Protein AF-A0A960FNN9-F1 (afdb_monomer_lite)

Radius of gyration: 40.34 Å; chains: 1; bounding box: 85×33×122 Å

Structure (mmCIF, N/CA/C/O backbone):
data_AF-A0A960FNN9-F1
#
_entry.id   AF-A0A960FNN9-F1
#
loop_
_atom_site.group_PDB
_atom_site.id
_atom_site.type_symbol
_atom_site.label_atom_id
_atom_site.label_alt_id
_atom_site.label_comp_id
_atom_site.label_asym_id
_atom_site.label_entity_id
_atom_site.label_seq_id
_atom_site.pdbx_PDB_ins_code
_atom_site.Cartn_x
_atom_site.Cartn_y
_atom_site.Cartn_z
_atom_site.occupancy
_atom_site.B_iso_or_equiv
_atom_site.auth_seq_id
_atom_site.auth_comp_id
_atom_site.auth_asym_id
_atom_site.auth_atom_id
_atom_site.pdbx_PDB_model_num
ATOM 1 N N . ALA A 1 1 ? -53.292 -4.058 49.308 1.00 57.62 1 ALA A N 1
ATOM 2 C CA . ALA A 1 1 ? -52.145 -3.229 48.874 1.00 57.62 1 ALA A CA 1
ATOM 3 C C . ALA A 1 1 ? -50.836 -4.011 48.997 1.00 57.62 1 ALA A C 1
ATOM 5 O O . ALA A 1 1 ? -50.120 -4.115 48.015 1.00 57.62 1 ALA A O 1
ATOM 6 N N . GLU A 1 2 ? -50.591 -4.643 50.147 1.00 58.75 2 GLU A N 1
ATOM 7 C CA . GLU A 1 2 ? -49.400 -5.450 50.468 1.00 58.75 2 GLU A CA 1
ATOM 8 C C . GLU A 1 2 ? -49.096 -6.599 49.481 1.00 58.75 2 GLU A C 1
ATOM 10 O O . GLU A 1 2 ? -47.996 -6.666 48.941 1.00 58.75 2 GLU A O 1
ATOM 15 N N . VAL A 1 3 ? -50.086 -7.439 49.144 1.00 62.72 3 VAL A N 1
ATOM 16 C CA . VAL A 1 3 ? -49.913 -8.542 48.168 1.00 62.72 3 VAL A CA 1
ATOM 17 C C . VAL A 1 3 ? -49.484 -8.025 46.789 1.00 62.72 3 VAL A C 1
ATOM 19 O O . VAL A 1 3 ? -48.563 -8.559 46.182 1.00 62.72 3 VAL A O 1
ATOM 22 N N . ARG A 1 4 ? -50.084 -6.915 46.339 1.00 65.50 4 ARG A N 1
ATOM 23 C CA . ARG A 1 4 ? -49.767 -6.280 45.050 1.00 65.50 4 ARG A CA 1
ATOM 24 C C . ARG A 1 4 ? -48.347 -5.706 45.008 1.00 65.50 4 ARG A C 1
ATOM 26 O O . ARG A 1 4 ? -47.706 -5.766 43.966 1.00 65.50 4 ARG A O 1
ATOM 33 N N . ALA A 1 5 ? -47.854 -5.164 46.123 1.00 63.62 5 ALA A N 1
ATOM 34 C CA . ALA A 1 5 ? -46.487 -4.650 46.218 1.00 63.62 5 ALA A CA 1
ATOM 35 C C . ALA A 1 5 ? -45.453 -5.786 46.179 1.00 63.62 5 ALA A C 1
ATOM 37 O O . ALA A 1 5 ? -44.444 -5.687 45.483 1.00 63.62 5 ALA A O 1
ATOM 38 N N . ARG A 1 6 ? -45.743 -6.900 46.861 1.00 67.38 6 ARG A N 1
ATOM 39 C CA . ARG A 1 6 ? -44.886 -8.091 46.860 1.00 67.38 6 ARG A CA 1
ATOM 40 C C . ARG A 1 6 ? -44.803 -8.742 45.476 1.00 67.38 6 ARG A C 1
ATOM 42 O O . ARG A 1 6 ? -43.707 -9.043 45.016 1.00 67.38 6 ARG A O 1
ATOM 49 N N . GLU A 1 7 ? -45.934 -8.906 44.791 1.00 71.31 7 GLU A N 1
ATOM 50 C CA . GLU A 1 7 ? -45.977 -9.436 43.418 1.00 71.31 7 GLU A CA 1
ATOM 51 C C . GLU A 1 7 ? -45.239 -8.534 42.424 1.00 71.31 7 GLU A C 1
ATOM 53 O O . GLU A 1 7 ? -44.478 -9.033 41.598 1.00 71.31 7 GLU A O 1
ATOM 58 N N . ALA A 1 8 ? -45.397 -7.210 42.531 1.00 66.56 8 ALA A N 1
ATOM 59 C CA . ALA A 1 8 ? -44.688 -6.260 41.677 1.00 66.56 8 ALA A CA 1
ATOM 60 C C . ALA A 1 8 ? -43.164 -6.330 41.864 1.00 66.56 8 ALA A C 1
ATOM 62 O O . ALA A 1 8 ? -42.424 -6.225 40.888 1.00 66.56 8 ALA A O 1
ATOM 63 N N . MET A 1 9 ? -42.690 -6.553 43.093 1.00 66.38 9 MET A N 1
ATOM 64 C CA . MET A 1 9 ? -41.263 -6.668 43.392 1.00 66.38 9 MET A CA 1
ATOM 65 C C . MET A 1 9 ? -40.666 -7.980 42.872 1.00 66.38 9 MET A C 1
ATOM 67 O O . MET A 1 9 ? -39.607 -7.962 42.254 1.00 66.38 9 MET A O 1
ATOM 71 N N . VAL A 1 10 ? -41.372 -9.102 43.048 1.00 71.25 10 VAL A N 1
ATOM 72 C CA . VAL A 1 10 ? -40.969 -10.399 42.479 1.00 71.25 10 VAL A CA 1
ATOM 73 C C . VAL A 1 10 ? -40.974 -10.338 40.951 1.00 71.25 10 VAL A C 1
ATOM 75 O O . VAL A 1 10 ? -40.028 -10.792 40.315 1.00 71.25 10 VAL A O 1
ATOM 78 N N . ALA A 1 11 ? -41.988 -9.716 40.346 1.00 71.19 11 ALA A N 1
ATOM 79 C CA . ALA A 1 11 ? -42.041 -9.521 38.903 1.00 71.19 11 ALA A CA 1
ATOM 80 C C . ALA A 1 11 ? -40.906 -8.616 38.403 1.00 71.19 11 ALA A C 1
ATOM 82 O O . ALA A 1 11 ? -40.295 -8.927 37.384 1.00 71.19 11 ALA A O 1
ATOM 83 N N . ALA A 1 12 ? -40.586 -7.524 39.105 1.00 66.56 12 ALA A N 1
ATOM 84 C CA . ALA A 1 12 ? -39.473 -6.638 38.762 1.00 66.56 12 ALA A CA 1
ATOM 85 C C . ALA A 1 12 ? -38.113 -7.341 38.894 1.00 66.56 12 ALA A C 1
ATOM 87 O O . ALA A 1 12 ? -37.277 -7.200 38.005 1.00 66.56 12 ALA A O 1
ATOM 88 N N . TYR A 1 13 ? -37.935 -8.160 39.933 1.00 69.31 13 TYR A N 1
ATOM 89 C CA . TYR A 1 13 ? -36.756 -9.000 40.131 1.00 69.31 13 TYR A CA 1
ATOM 90 C C . TYR A 1 13 ? -36.590 -10.021 38.994 1.00 69.31 13 TYR A C 1
ATOM 92 O O . TYR A 1 13 ? -35.564 -10.025 38.322 1.00 69.31 13 TYR A O 1
ATOM 100 N N . ILE A 1 14 ? -37.634 -10.804 38.693 1.00 71.44 14 ILE A N 1
ATOM 101 C CA . ILE A 1 14 ? -37.615 -11.808 37.612 1.00 71.44 14 ILE A CA 1
ATOM 102 C C . ILE A 1 14 ? -37.401 -11.156 36.236 1.00 71.44 14 ILE A C 1
ATOM 104 O O . ILE A 1 14 ? -36.748 -11.732 35.372 1.00 71.44 14 ILE A O 1
ATOM 108 N N . SER A 1 15 ? -37.956 -9.963 36.011 1.00 71.31 15 SER A N 1
ATOM 109 C CA . SER A 1 15 ? -37.891 -9.275 34.713 1.00 71.31 15 SER A CA 1
ATOM 110 C C . SER A 1 15 ? -36.737 -8.277 34.570 1.00 71.31 15 SER A C 1
ATOM 112 O O . SER A 1 15 ? -36.620 -7.646 33.519 1.00 71.31 15 SER A O 1
ATOM 114 N N . GLY A 1 16 ? -35.914 -8.076 35.606 1.00 66.75 16 GLY A N 1
ATOM 115 C CA . GLY A 1 16 ? -34.832 -7.082 35.612 1.00 66.75 16 GLY A CA 1
ATOM 116 C C . GLY A 1 16 ? -35.295 -5.613 35.541 1.00 66.75 16 GLY A C 1
ATOM 117 O O . GLY A 1 16 ? -34.485 -4.702 35.316 1.00 66.75 16 GLY A O 1
ATOM 118 N N . ARG A 1 17 ? -36.598 -5.348 35.707 1.00 69.38 17 ARG A N 1
ATOM 119 C CA . ARG A 1 17 ? -37.186 -4.001 35.615 1.00 69.38 17 ARG A CA 1
ATOM 120 C C . ARG A 1 17 ? -36.852 -3.176 36.864 1.00 69.38 17 ARG A C 1
ATOM 122 O O . ARG A 1 17 ? -36.688 -3.747 37.937 1.00 69.38 17 ARG A O 1
ATOM 129 N N . PRO A 1 18 ? -36.751 -1.838 36.744 1.00 65.81 18 PRO A N 1
ATOM 130 C CA . PRO A 1 18 ? -36.448 -0.984 37.887 1.00 65.81 18 PRO A CA 1
ATOM 131 C C . PRO A 1 18 ? -37.504 -1.158 38.983 1.00 65.81 18 PRO A C 1
ATOM 133 O O . PRO A 1 18 ? -38.703 -1.032 38.729 1.00 65.81 18 PRO A O 1
ATOM 136 N N . VAL A 1 19 ? -37.039 -1.462 40.193 1.00 66.81 19 VAL A N 1
ATOM 137 C CA . VAL A 1 19 ? -37.883 -1.570 41.383 1.00 66.81 19 VAL A CA 1
ATOM 138 C C . VAL A 1 19 ? -38.159 -0.161 41.906 1.00 66.81 19 VAL A C 1
ATOM 140 O O . VAL A 1 19 ? -37.229 0.614 42.129 1.00 66.81 19 VAL A O 1
ATOM 143 N N . ASP A 1 20 ? -39.430 0.182 42.106 1.00 70.19 20 ASP A N 1
ATOM 144 C CA . ASP A 1 20 ? -39.811 1.447 42.736 1.00 70.19 20 ASP A CA 1
ATOM 145 C C . ASP A 1 20 ? -39.487 1.397 44.239 1.00 70.19 20 ASP A C 1
ATOM 147 O O . ASP A 1 20 ? -40.245 0.861 45.050 1.00 70.19 20 ASP A O 1
ATOM 151 N N . LEU A 1 21 ? -38.334 1.961 44.606 1.00 64.25 21 LEU A N 1
ATOM 152 C CA . LEU A 1 21 ? -37.833 2.031 45.982 1.00 64.25 21 LEU A CA 1
ATOM 153 C C . LEU A 1 21 ? -38.818 2.720 46.937 1.00 64.25 21 LEU A C 1
ATOM 155 O O . LEU A 1 21 ? -38.921 2.336 48.103 1.00 64.25 21 LEU A O 1
ATOM 159 N N . THR A 1 22 ? -39.583 3.697 46.448 1.00 64.50 22 THR A N 1
ATOM 160 C CA . THR A 1 22 ? -40.619 4.376 47.235 1.00 64.50 22 THR A CA 1
ATOM 161 C C . THR A 1 22 ? -41.786 3.444 47.543 1.00 64.50 22 THR A C 1
ATOM 163 O O . THR A 1 22 ? -42.232 3.385 48.689 1.00 64.50 22 THR A O 1
ATOM 166 N N . ALA A 1 23 ? -42.235 2.640 46.577 1.00 66.88 23 ALA A N 1
ATOM 167 C CA . ALA A 1 23 ? -43.261 1.623 46.815 1.00 66.88 23 ALA A CA 1
ATOM 168 C C . ALA A 1 23 ? -42.780 0.517 47.775 1.00 66.88 23 ALA A C 1
ATOM 170 O O . ALA A 1 23 ? -43.565 0.017 48.587 1.00 66.88 23 ALA A O 1
ATOM 171 N N . VAL A 1 24 ? -41.491 0.163 47.718 1.00 64.62 24 VAL A N 1
ATOM 172 C CA . VAL A 1 24 ? -40.868 -0.837 48.601 1.00 64.62 24 VAL A CA 1
ATOM 173 C C . VAL A 1 24 ? -40.805 -0.359 50.055 1.00 64.62 24 VAL A C 1
ATOM 175 O O . VAL A 1 24 ? -41.098 -1.152 50.947 1.00 64.62 24 VAL A O 1
ATOM 178 N N . LEU A 1 25 ? -40.489 0.916 50.304 1.00 65.81 25 LEU A N 1
ATOM 179 C CA . LEU A 1 25 ? -40.394 1.486 51.658 1.00 65.81 25 LEU A CA 1
ATOM 180 C C . LEU A 1 25 ? -41.755 1.883 52.254 1.00 65.81 25 LEU A C 1
ATOM 182 O O . LEU A 1 25 ? -41.957 1.799 53.462 1.00 65.81 25 LEU A O 1
ATOM 186 N N . LEU A 1 26 ? -42.712 2.314 51.428 1.00 67.38 26 LEU A N 1
ATOM 187 C CA . LEU A 1 26 ? -44.027 2.766 51.907 1.00 67.38 26 LEU A CA 1
ATOM 188 C C . LEU A 1 26 ? -44.988 1.617 52.239 1.00 67.38 26 LEU A C 1
ATOM 190 O O . LEU A 1 26 ? -46.031 1.845 52.848 1.00 67.38 26 LEU A O 1
ATOM 194 N N . THR A 1 27 ? -44.665 0.387 51.833 1.00 70.25 27 THR A N 1
ATOM 195 C CA . THR A 1 27 ? -45.521 -0.794 52.043 1.00 70.25 27 THR A CA 1
ATOM 196 C C . THR A 1 27 ? -44.909 -1.840 52.971 1.00 70.25 27 THR A C 1
ATOM 198 O O . THR A 1 27 ? -45.444 -2.943 53.061 1.00 70.25 27 THR A O 1
ATOM 201 N N . THR A 1 28 ? -43.800 -1.521 53.645 1.00 72.25 28 THR A N 1
ATOM 202 C CA . THR A 1 28 ? -43.198 -2.391 54.662 1.00 72.25 28 THR A CA 1
ATOM 203 C C . THR A 1 28 ? -44.061 -2.454 55.915 1.00 72.25 28 THR A C 1
ATOM 205 O O . THR A 1 28 ? -44.352 -1.427 56.526 1.00 72.25 28 THR A O 1
ATOM 208 N N . THR A 1 29 ? -44.456 -3.662 56.311 1.00 76.12 29 THR A N 1
ATOM 209 C CA . THR A 1 29 ? -45.391 -3.891 57.430 1.00 76.12 29 THR A CA 1
ATOM 210 C C . THR A 1 29 ? -44.719 -4.431 58.694 1.00 76.12 29 THR A C 1
ATOM 212 O O . THR A 1 29 ? -45.315 -4.392 59.768 1.00 76.12 29 THR A O 1
ATOM 215 N N . SER A 1 30 ? -43.468 -4.903 58.606 1.00 82.44 30 SER A N 1
ATOM 216 C CA . SER A 1 30 ? -42.693 -5.404 59.750 1.00 82.44 30 SER A CA 1
ATOM 217 C C . SER A 1 30 ? -41.179 -5.295 59.534 1.00 82.44 30 SER A C 1
ATOM 219 O O . SER A 1 30 ? -40.707 -5.144 58.407 1.00 82.44 30 SER A O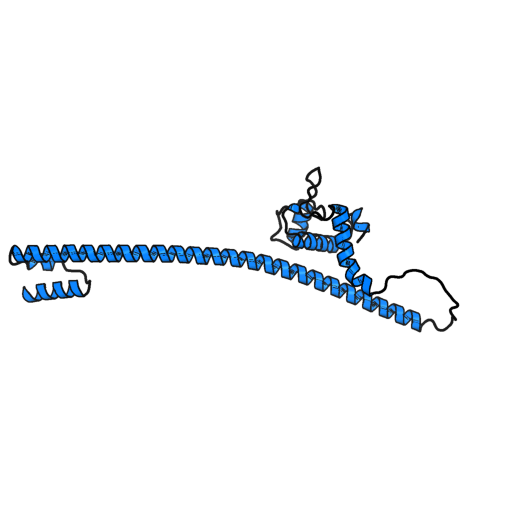 1
ATOM 221 N N . ALA A 1 31 ? -40.401 -5.434 60.614 1.00 79.44 31 ALA A N 1
ATOM 222 C CA . ALA A 1 31 ? -38.937 -5.476 60.546 1.00 79.44 31 ALA A CA 1
ATOM 223 C C . ALA A 1 31 ? -38.418 -6.653 59.695 1.00 79.44 31 ALA A C 1
ATOM 225 O O . ALA A 1 31 ? -37.435 -6.510 58.973 1.00 79.44 31 ALA A O 1
ATOM 226 N N . THR A 1 32 ? -39.103 -7.800 59.730 1.00 80.12 32 THR A N 1
ATOM 227 C CA . THR A 1 32 ? -38.765 -8.972 58.908 1.00 80.12 32 THR A CA 1
ATOM 228 C C . THR A 1 32 ? -38.998 -8.706 57.419 1.00 80.12 32 THR A C 1
ATOM 230 O O . THR A 1 32 ? -38.169 -9.087 56.598 1.00 80.12 32 THR A O 1
ATOM 233 N N . ASP A 1 33 ? -40.086 -8.014 57.066 1.00 79.12 33 ASP A N 1
ATOM 234 C CA . ASP A 1 33 ? -40.385 -7.633 55.676 1.00 79.12 33 ASP A CA 1
ATOM 235 C C . ASP A 1 33 ? -39.357 -6.626 55.131 1.00 79.12 33 ASP A C 1
ATOM 237 O O . ASP A 1 33 ? -38.906 -6.749 53.992 1.00 79.12 33 ASP A O 1
ATOM 241 N N . LEU A 1 34 ? -38.908 -5.681 55.966 1.00 80.50 34 LEU A N 1
ATOM 242 C CA . LEU A 1 34 ? -37.844 -4.744 55.601 1.00 80.50 34 LEU A CA 1
ATOM 243 C C . LEU A 1 34 ? -36.526 -5.468 55.283 1.00 80.50 34 LEU A C 1
ATOM 245 O O . LEU A 1 34 ? -35.928 -5.179 54.251 1.00 80.50 34 LEU A O 1
ATOM 249 N N . LEU A 1 35 ? -36.114 -6.434 56.113 1.00 82.12 35 LEU A N 1
ATOM 250 C CA . LEU A 1 35 ? -34.877 -7.205 55.910 1.00 82.12 35 LEU A CA 1
ATOM 251 C C . LEU A 1 35 ? -34.877 -7.987 54.587 1.00 82.12 35 LEU A C 1
ATOM 253 O O . LEU A 1 35 ? -33.895 -7.963 53.847 1.00 82.12 35 LEU A O 1
ATOM 257 N N . VAL A 1 36 ? -35.990 -8.650 54.258 1.00 80.31 36 VAL A N 1
ATOM 258 C CA . VAL A 1 36 ? -36.112 -9.405 52.998 1.00 80.31 36 VAL A CA 1
ATOM 259 C C . VAL A 1 36 ? -36.042 -8.469 51.788 1.00 80.31 36 VAL A C 1
ATOM 261 O O . VAL A 1 36 ? -35.407 -8.788 50.783 1.00 80.31 36 VAL A O 1
ATOM 264 N N . ARG A 1 37 ? -36.674 -7.295 51.873 1.00 78.56 37 ARG A N 1
ATOM 265 C CA . ARG A 1 37 ? -36.672 -6.307 50.786 1.00 78.56 37 ARG A CA 1
ATOM 266 C C . ARG A 1 37 ? -35.303 -5.666 50.585 1.00 78.56 37 ARG A C 1
ATOM 268 O O . ARG A 1 37 ? -34.910 -5.465 49.440 1.00 78.56 37 ARG A O 1
ATOM 275 N N . THR A 1 38 ? -34.570 -5.369 51.659 1.00 81.44 38 THR A N 1
ATOM 276 C CA . THR A 1 38 ? -33.200 -4.847 51.551 1.00 81.44 38 THR A CA 1
ATOM 277 C C . THR A 1 38 ? -32.262 -5.852 50.895 1.00 81.44 38 THR A C 1
ATOM 279 O O . THR A 1 38 ? -31.452 -5.450 50.065 1.00 81.44 38 THR A O 1
ATOM 282 N N . GLU A 1 39 ? -32.421 -7.144 51.192 1.00 84.12 39 GLU A N 1
ATOM 283 C CA . GLU A 1 39 ? -31.624 -8.203 50.566 1.00 84.12 39 GLU A CA 1
ATOM 284 C C . GLU A 1 39 ? -31.912 -8.310 49.063 1.00 84.12 39 GLU A C 1
ATOM 286 O O . GLU A 1 39 ? -30.997 -8.294 48.246 1.00 84.12 39 GLU A O 1
ATOM 291 N N . LEU A 1 40 ? -33.192 -8.313 48.672 1.00 81.19 40 LEU A N 1
ATOM 292 C CA . LEU A 1 40 ? -33.588 -8.360 47.259 1.00 81.19 40 LEU A CA 1
ATOM 293 C C . LEU A 1 40 ? -33.111 -7.135 46.467 1.00 81.19 40 LEU A C 1
ATOM 295 O O . LEU A 1 40 ? -32.765 -7.253 45.292 1.00 81.19 40 LEU A O 1
ATOM 299 N N . LEU A 1 41 ? -33.073 -5.958 47.096 1.00 80.75 41 LEU A N 1
ATOM 300 C CA . LEU A 1 41 ? -32.502 -4.758 46.485 1.00 80.75 41 LEU A CA 1
ATOM 301 C C . LEU A 1 41 ? -30.980 -4.856 46.337 1.00 80.75 41 LEU A C 1
ATOM 303 O O . LEU A 1 41 ? -30.463 -4.472 45.288 1.00 80.75 41 LEU A O 1
ATOM 307 N N . ALA A 1 42 ? -30.275 -5.366 47.349 1.00 85.00 42 ALA A N 1
ATOM 308 C CA . ALA A 1 42 ? -28.830 -5.574 47.285 1.00 85.00 42 ALA A CA 1
ATOM 309 C C . ALA A 1 42 ? -28.458 -6.554 46.159 1.00 85.00 42 ALA A C 1
ATOM 311 O O . ALA A 1 42 ? -27.585 -6.244 45.346 1.00 85.00 42 ALA A O 1
ATOM 312 N N . ASP A 1 43 ? -29.185 -7.667 46.046 1.00 84.44 43 ASP A N 1
ATOM 313 C CA . ASP A 1 43 ? -29.004 -8.654 44.977 1.00 84.44 43 ASP A CA 1
ATOM 314 C C . ASP A 1 43 ? -29.298 -8.056 43.589 1.00 84.44 43 ASP A C 1
ATOM 316 O O . ASP A 1 43 ? -28.513 -8.205 42.653 1.00 84.44 43 ASP A O 1
ATOM 320 N N . HIS A 1 44 ? -30.368 -7.261 43.459 1.00 82.00 44 HIS A N 1
ATOM 321 C CA . HIS A 1 44 ? -30.685 -6.582 42.199 1.00 82.00 44 HIS A CA 1
ATOM 322 C C . HIS A 1 44 ? -29.605 -5.569 41.776 1.00 82.00 44 HIS A C 1
ATOM 324 O O . HIS A 1 44 ? -29.279 -5.458 40.590 1.00 82.00 44 HIS A O 1
ATOM 330 N N . VAL A 1 45 ? -29.032 -4.823 42.728 1.00 85.81 45 VAL A N 1
ATOM 331 C CA . VAL A 1 45 ? -27.907 -3.911 42.463 1.00 85.81 45 VAL A CA 1
ATOM 332 C C . VAL A 1 45 ? -26.664 -4.694 42.036 1.00 85.81 45 VAL A C 1
ATOM 334 O O . VAL A 1 45 ? -26.002 -4.293 41.074 1.00 85.81 45 VAL A O 1
ATOM 337 N N . ALA A 1 46 ? -26.368 -5.822 42.685 1.00 88.06 46 ALA A N 1
ATOM 338 C CA . ALA A 1 46 ? -25.251 -6.688 42.313 1.00 88.06 46 ALA A CA 1
ATOM 339 C C . ALA A 1 46 ? -25.415 -7.242 40.887 1.00 88.06 46 ALA A C 1
ATOM 341 O O . ALA A 1 46 ? -24.506 -7.112 40.065 1.00 88.06 46 ALA A O 1
ATOM 342 N N . GLN A 1 47 ? -26.602 -7.752 40.545 1.00 85.81 47 GLN A N 1
ATOM 343 C CA . GLN A 1 47 ? -26.905 -8.276 39.212 1.00 85.81 47 GLN A CA 1
ATOM 344 C C . GLN A 1 47 ? -26.788 -7.199 38.118 1.00 85.81 47 GLN A C 1
ATOM 346 O O . GLN A 1 47 ? -26.240 -7.447 37.039 1.00 85.81 47 GLN A O 1
ATOM 351 N N . ARG A 1 48 ? -27.254 -5.971 38.393 1.00 86.38 48 ARG A N 1
ATOM 352 C CA . ARG A 1 48 ? -27.094 -4.838 37.466 1.00 86.38 48 ARG A CA 1
ATOM 353 C C . ARG A 1 48 ? -25.639 -4.437 37.283 1.00 86.38 48 ARG A C 1
ATOM 355 O O . ARG A 1 48 ? -25.238 -4.159 36.157 1.00 86.38 48 ARG A O 1
ATOM 362 N N . THR A 1 49 ? -24.865 -4.415 38.362 1.00 91.81 49 THR A N 1
ATOM 363 C CA . THR A 1 49 ? -23.435 -4.091 38.302 1.00 91.81 49 THR A CA 1
ATOM 364 C C . THR A 1 49 ? -22.701 -5.108 37.429 1.00 91.81 49 THR A C 1
ATOM 366 O O . THR A 1 49 ? -22.009 -4.706 36.499 1.00 91.81 49 THR A O 1
ATOM 369 N N . ALA A 1 50 ? -22.977 -6.404 37.611 1.00 91.62 50 ALA A N 1
ATOM 370 C CA . ALA A 1 50 ? -22.429 -7.466 36.766 1.00 91.62 50 ALA A CA 1
ATOM 371 C C . ALA A 1 50 ? -22.819 -7.307 35.282 1.00 91.62 50 ALA A C 1
ATOM 373 O O . ALA A 1 50 ? -21.983 -7.459 34.396 1.00 91.62 50 ALA A O 1
ATOM 374 N N . THR A 1 51 ? -24.071 -6.925 34.999 1.00 92.69 51 THR A N 1
ATOM 375 C CA . THR A 1 51 ? -24.533 -6.678 33.617 1.00 92.69 51 THR A CA 1
ATOM 376 C C . THR A 1 51 ? -23.801 -5.493 32.973 1.00 92.69 51 THR A C 1
ATOM 378 O O . THR A 1 51 ? -23.465 -5.523 31.789 1.00 92.69 51 THR A O 1
ATOM 381 N N . VAL A 1 52 ? -23.547 -4.426 33.738 1.00 96.06 52 VAL A N 1
ATOM 382 C CA . VAL A 1 52 ? -22.783 -3.264 33.258 1.00 96.06 52 VAL A CA 1
ATOM 383 C C . VAL A 1 52 ? -21.329 -3.648 32.987 1.00 96.06 52 VAL A C 1
ATOM 385 O O . VAL A 1 52 ? -20.787 -3.253 31.957 1.00 96.06 52 VAL A O 1
ATOM 388 N N . GLU A 1 53 ? -20.707 -4.434 33.863 1.00 97.12 53 GLU A N 1
ATOM 389 C CA . GLU A 1 53 ? -19.345 -4.944 33.668 1.00 97.12 53 GLU A CA 1
ATOM 390 C C . GLU A 1 53 ? -19.236 -5.822 32.413 1.00 97.12 53 GLU A C 1
ATOM 392 O O . GLU A 1 53 ? -18.317 -5.639 31.611 1.00 97.12 53 GLU A O 1
ATOM 397 N N . GLU A 1 54 ? -20.210 -6.706 32.185 1.00 96.69 54 GLU A N 1
ATOM 398 C CA . GLU A 1 54 ? -20.297 -7.517 30.969 1.00 96.69 54 GLU A CA 1
ATOM 399 C C . GLU A 1 54 ? -20.423 -6.640 29.714 1.00 96.69 54 GLU A C 1
ATOM 401 O O . GLU A 1 54 ? -19.679 -6.822 28.748 1.00 96.69 54 GLU A O 1
ATOM 406 N N . TYR A 1 55 ? -21.301 -5.632 29.741 1.00 97.25 55 TYR A N 1
ATOM 407 C CA . TYR A 1 55 ? -21.457 -4.689 28.633 1.00 97.25 55 TYR A CA 1
ATOM 408 C C . TYR A 1 55 ? -20.165 -3.913 28.340 1.00 97.25 55 TYR A C 1
ATOM 410 O O . TYR A 1 55 ? -19.795 -3.732 27.178 1.00 97.25 55 TYR A O 1
ATOM 418 N N . LEU A 1 56 ? -19.459 -3.458 29.378 1.00 98.00 56 LEU A N 1
ATOM 419 C CA . LEU A 1 56 ? -18.181 -2.760 29.226 1.00 98.00 56 LEU A CA 1
ATOM 420 C C . LEU A 1 56 ? -17.099 -3.678 28.644 1.00 98.00 56 LEU A C 1
ATOM 422 O O . LEU A 1 56 ? -16.340 -3.243 27.777 1.00 98.00 56 LEU A O 1
ATOM 426 N N . SER A 1 57 ? -17.065 -4.945 29.057 1.00 97.88 57 SER A N 1
ATOM 427 C CA . SER A 1 57 ? -16.158 -5.955 28.499 1.00 97.88 57 SER A CA 1
ATOM 428 C C . SER A 1 57 ? -16.452 -6.233 27.019 1.00 97.88 57 SER A C 1
ATOM 430 O O . SER A 1 57 ? -15.542 -6.238 26.180 1.00 97.88 57 SER A O 1
ATOM 432 N N . LEU A 1 58 ? -17.734 -6.369 26.664 1.00 98.19 58 LEU A N 1
ATOM 433 C CA . LEU A 1 58 ? -18.164 -6.545 25.278 1.00 98.19 58 LEU A CA 1
ATOM 434 C C . LEU A 1 58 ? -17.797 -5.332 24.417 1.00 98.19 58 LEU A C 1
ATOM 436 O O . LEU A 1 58 ? -17.290 -5.493 23.307 1.00 98.19 58 LEU A O 1
ATOM 440 N N . ARG A 1 59 ? -18.000 -4.118 24.938 1.00 98.31 59 ARG A N 1
ATOM 441 C CA . ARG A 1 59 ? -17.601 -2.880 24.263 1.00 98.31 59 ARG A CA 1
ATOM 442 C C . ARG A 1 59 ? -16.092 -2.826 24.030 1.00 98.31 59 ARG A C 1
ATOM 444 O O . ARG A 1 59 ? -15.679 -2.542 22.912 1.00 98.31 59 ARG A O 1
ATOM 451 N N . GLY A 1 60 ? -15.283 -3.158 25.035 1.00 97.94 60 GLY A N 1
ATOM 452 C CA . GLY A 1 60 ? -13.827 -3.224 24.881 1.00 97.94 60 GLY A CA 1
ATOM 453 C C . GLY A 1 60 ? -13.393 -4.240 23.819 1.00 97.94 60 GLY A C 1
ATOM 454 O O . GLY A 1 60 ? -12.510 -3.957 23.011 1.00 97.94 60 GLY A O 1
ATOM 455 N N . SER A 1 61 ? -14.064 -5.393 23.761 1.00 97.88 61 SER A N 1
ATOM 456 C CA . SER A 1 61 ? -13.824 -6.411 22.727 1.00 97.88 61 SER A CA 1
ATOM 457 C C . SER A 1 61 ? -14.189 -5.908 21.324 1.00 97.88 61 SER A C 1
ATOM 459 O O . SER A 1 61 ? -13.443 -6.142 20.373 1.00 97.88 61 SER A O 1
ATOM 461 N N . LEU A 1 62 ? -15.307 -5.184 21.189 1.00 98.25 62 LEU A N 1
ATOM 462 C CA . LEU A 1 62 ? -15.735 -4.571 19.929 1.00 98.25 62 LEU A CA 1
ATOM 463 C C . LEU A 1 62 ? -14.762 -3.483 19.464 1.00 98.25 62 LEU A C 1
ATOM 465 O O . LEU A 1 62 ? -14.399 -3.464 18.290 1.00 98.25 62 LEU A O 1
ATOM 469 N N . ASP A 1 63 ? -14.315 -2.614 20.370 1.00 97.69 63 ASP A N 1
ATOM 470 C CA . ASP A 1 63 ? -13.339 -1.562 20.068 1.00 97.69 63 ASP A CA 1
ATOM 471 C C . ASP A 1 63 ? -12.003 -2.177 19.603 1.00 97.69 63 ASP A C 1
ATOM 473 O O . ASP A 1 63 ? -11.405 -1.721 18.624 1.00 97.69 63 ASP A O 1
ATOM 477 N N . GLY A 1 64 ? -11.573 -3.276 20.237 1.00 96.94 64 GLY A N 1
ATOM 478 C CA . GLY A 1 64 ? -10.412 -4.058 19.807 1.00 96.94 64 GLY A CA 1
ATOM 479 C C . GLY A 1 64 ? -10.578 -4.654 18.405 1.00 96.94 64 GLY A C 1
ATOM 480 O O . GLY A 1 64 ? -9.697 -4.499 17.559 1.00 96.94 64 GLY A O 1
ATOM 481 N N . ALA A 1 65 ? -11.726 -5.278 18.125 1.00 97.81 65 ALA A N 1
ATOM 482 C CA . ALA A 1 65 ? -12.031 -5.834 16.806 1.00 97.81 65 ALA A CA 1
ATOM 483 C C . ALA A 1 65 ? -12.121 -4.748 15.716 1.00 97.81 65 ALA A C 1
ATOM 485 O O . ALA A 1 65 ? -11.640 -4.947 14.600 1.00 97.81 65 ALA A O 1
ATOM 486 N N . ALA A 1 66 ? -12.697 -3.585 16.030 1.00 97.62 66 ALA A N 1
ATOM 487 C CA . ALA A 1 66 ? -12.766 -2.449 15.114 1.00 97.62 66 ALA A CA 1
ATOM 488 C C . ALA A 1 66 ? -11.367 -1.915 14.770 1.00 97.62 66 ALA A C 1
ATOM 490 O O . ALA A 1 66 ? -11.086 -1.625 13.605 1.00 97.62 66 ALA A O 1
ATOM 491 N N . SER A 1 67 ? -10.477 -1.842 15.764 1.00 97.88 67 SER A N 1
ATOM 492 C CA . SER A 1 67 ? -9.074 -1.467 15.569 1.00 97.88 67 SER A CA 1
ATOM 493 C C . SER A 1 67 ? -8.323 -2.469 14.681 1.00 97.88 67 SER A C 1
ATOM 495 O O . SER A 1 67 ? -7.633 -2.058 13.746 1.00 97.88 67 SER A O 1
ATOM 497 N N . ASP A 1 68 ? -8.513 -3.778 14.891 1.00 97.94 68 ASP A N 1
ATOM 498 C CA . ASP A 1 68 ? -7.919 -4.824 14.040 1.00 97.94 68 ASP A CA 1
ATOM 499 C C . ASP A 1 68 ? -8.372 -4.699 12.578 1.00 97.94 68 ASP A C 1
ATOM 501 O O . ASP A 1 68 ? -7.551 -4.675 11.656 1.00 97.94 68 ASP A O 1
ATOM 505 N N . VAL A 1 69 ? -9.680 -4.538 12.353 1.00 98.31 69 VAL A N 1
ATOM 506 C CA . VAL A 1 69 ? -10.237 -4.348 11.006 1.00 98.31 69 VAL A CA 1
ATOM 507 C C . VAL A 1 69 ? -9.674 -3.086 10.352 1.00 98.31 69 VAL A C 1
ATOM 509 O O . VAL A 1 69 ? -9.308 -3.131 9.175 1.00 98.31 69 VAL A O 1
ATOM 512 N N . ALA A 1 70 ? -9.554 -1.982 11.094 1.00 96.50 70 ALA A N 1
ATOM 513 C CA . ALA A 1 70 ? -8.952 -0.750 10.589 1.00 96.50 70 ALA A CA 1
ATOM 514 C C . ALA A 1 70 ? -7.473 -0.948 10.207 1.00 96.50 70 ALA A C 1
ATOM 516 O O . ALA A 1 70 ? -7.056 -0.518 9.128 1.00 96.50 70 ALA A O 1
ATOM 517 N N . GLY A 1 71 ? -6.698 -1.660 11.033 1.00 97.50 71 GLY A N 1
ATOM 518 C CA . GLY A 1 71 ? -5.305 -2.007 10.741 1.00 97.50 71 GLY A CA 1
ATOM 519 C C . GLY A 1 71 ? -5.166 -2.864 9.480 1.00 97.50 71 GLY A C 1
ATOM 520 O O . GLY A 1 71 ? -4.360 -2.560 8.597 1.00 97.50 71 GLY A O 1
ATOM 521 N N . ARG A 1 72 ? -6.011 -3.891 9.334 1.00 98.25 72 ARG A N 1
ATOM 522 C CA . ARG A 1 72 ? -6.056 -4.745 8.135 1.00 98.25 72 ARG A CA 1
ATOM 523 C C . ARG A 1 72 ? -6.474 -3.971 6.887 1.00 98.25 72 ARG A C 1
ATOM 525 O O . ARG A 1 72 ? -5.918 -4.201 5.816 1.00 98.25 72 ARG A O 1
ATOM 532 N N . ALA A 1 73 ? -7.423 -3.044 7.004 1.00 97.94 73 ALA A N 1
ATOM 533 C CA . ALA A 1 73 ? -7.834 -2.189 5.894 1.00 97.94 73 ALA A CA 1
ATOM 534 C C . ALA A 1 73 ? -6.685 -1.286 5.418 1.00 97.94 73 ALA A C 1
ATOM 536 O O . ALA A 1 73 ? -6.453 -1.196 4.213 1.00 97.94 73 ALA A O 1
ATOM 537 N N . ALA A 1 74 ? -5.929 -0.684 6.341 1.00 97.06 74 ALA A N 1
ATOM 538 C CA . ALA A 1 74 ? -4.754 0.121 6.006 1.00 97.06 74 ALA A CA 1
ATOM 539 C C . ALA A 1 74 ? -3.655 -0.715 5.322 1.00 97.06 74 ALA A C 1
ATOM 541 O O . ALA A 1 74 ? -3.113 -0.302 4.295 1.00 97.06 74 ALA A O 1
ATOM 542 N N . ALA A 1 75 ? -3.375 -1.922 5.827 1.00 95.25 75 ALA A N 1
ATOM 543 C CA . ALA A 1 75 ? -2.424 -2.842 5.200 1.00 95.25 75 ALA A CA 1
ATOM 544 C C . ALA A 1 75 ? -2.864 -3.249 3.781 1.00 95.25 75 ALA A C 1
ATOM 546 O O . ALA A 1 75 ? -2.063 -3.217 2.846 1.00 95.25 75 ALA A O 1
ATOM 547 N N . ASN A 1 76 ? -4.151 -3.558 3.594 1.00 97.31 76 ASN A N 1
ATOM 548 C CA . ASN A 1 76 ? -4.711 -3.878 2.280 1.00 97.31 76 ASN A CA 1
ATOM 549 C C . ASN A 1 76 ? -4.629 -2.692 1.309 1.00 97.31 76 ASN A C 1
ATOM 551 O O . ASN A 1 76 ? -4.392 -2.893 0.120 1.00 97.31 76 ASN A O 1
ATOM 555 N N . GLN A 1 77 ? -4.819 -1.460 1.789 1.00 97.50 77 GLN A N 1
ATOM 556 C CA . GLN A 1 77 ? -4.668 -0.260 0.964 1.00 97.50 77 GLN A CA 1
ATOM 557 C C . GLN A 1 77 ? -3.227 -0.072 0.484 1.00 97.50 77 GLN A C 1
ATOM 559 O O . GLN A 1 77 ? -3.027 0.263 -0.684 1.00 97.50 77 GLN A O 1
ATOM 564 N N . LEU A 1 78 ? -2.241 -0.328 1.348 1.00 96.06 78 LEU A N 1
ATOM 565 C CA . LEU A 1 78 ? -0.828 -0.276 0.973 1.00 96.06 78 LEU A CA 1
ATOM 566 C C . LEU A 1 78 ? -0.487 -1.365 -0.055 1.00 96.06 78 LEU A C 1
ATOM 568 O O . LEU A 1 78 ? 0.059 -1.058 -1.110 1.00 96.06 78 LEU A O 1
ATOM 572 N N . ALA A 1 79 ? -0.914 -2.607 0.188 1.00 96.38 79 ALA A N 1
ATOM 573 C CA . ALA A 1 79 ? -0.706 -3.715 -0.746 1.00 96.38 79 ALA A CA 1
ATOM 574 C C . ALA A 1 79 ? -1.355 -3.457 -2.119 1.00 96.38 79 ALA A C 1
ATOM 576 O O . ALA A 1 79 ? -0.791 -3.793 -3.159 1.00 96.38 79 ALA A O 1
ATOM 577 N N . LEU A 1 80 ? -2.532 -2.823 -2.143 1.00 98.00 80 LEU A N 1
ATOM 578 C CA . LEU A 1 80 ? -3.194 -2.428 -3.385 1.00 98.00 80 LEU A CA 1
ATOM 579 C C . LEU A 1 80 ? -2.426 -1.324 -4.126 1.00 98.00 80 LEU A C 1
ATOM 581 O O . LEU A 1 80 ? -2.431 -1.305 -5.357 1.00 98.00 80 LEU A O 1
ATOM 585 N N . ALA A 1 81 ? -1.794 -0.396 -3.405 1.00 95.50 81 ALA A N 1
ATOM 586 C CA . ALA A 1 81 ? -0.945 0.625 -4.010 1.00 95.50 81 ALA A CA 1
ATOM 587 C C . ALA A 1 81 ? 0.301 -0.002 -4.656 1.00 95.50 81 ALA A C 1
ATOM 589 O O . ALA A 1 81 ? 0.592 0.306 -5.814 1.00 95.50 81 ALA A O 1
ATOM 590 N N . ASP A 1 82 ? 0.955 -0.939 -3.966 1.00 95.19 82 ASP A N 1
ATOM 591 C CA . ASP A 1 82 ? 2.104 -1.682 -4.497 1.00 95.19 82 ASP A CA 1
ATOM 592 C C . ASP A 1 82 ? 1.721 -2.488 -5.746 1.00 95.19 82 ASP A C 1
ATOM 594 O O . ASP A 1 82 ? 2.365 -2.369 -6.788 1.00 95.19 82 ASP A O 1
ATOM 598 N N . ALA A 1 83 ? 0.611 -3.231 -5.695 1.00 94.19 83 ALA A N 1
ATOM 599 C CA . ALA A 1 83 ? 0.125 -4.006 -6.838 1.00 94.19 83 ALA A CA 1
ATOM 600 C C . ALA A 1 83 ? -0.208 -3.122 -8.056 1.00 94.19 83 ALA A C 1
ATOM 602 O O . ALA A 1 83 ? 0.030 -3.507 -9.201 1.00 94.19 83 ALA A O 1
ATOM 603 N N . ARG A 1 84 ? -0.742 -1.914 -7.832 1.00 97.44 84 ARG A N 1
ATOM 604 C CA . ARG A 1 84 ? -0.990 -0.943 -8.911 1.00 97.44 84 ARG A CA 1
ATOM 605 C C . ARG A 1 84 ? 0.305 -0.404 -9.511 1.00 97.44 84 ARG A C 1
ATOM 607 O O . ARG A 1 84 ? 0.357 -0.206 -10.722 1.00 97.44 84 ARG A O 1
ATOM 614 N N . ALA A 1 85 ? 1.332 -0.179 -8.695 1.00 92.69 85 ALA A N 1
ATOM 615 C CA . ALA A 1 85 ? 2.647 0.215 -9.191 1.00 92.69 85 ALA A CA 1
ATOM 616 C C . ALA A 1 85 ? 3.283 -0.905 -10.033 1.00 92.69 85 ALA A C 1
ATOM 618 O O . ALA A 1 85 ? 3.839 -0.627 -11.098 1.00 92.69 85 ALA A O 1
ATOM 619 N N . GLU A 1 86 ? 3.136 -2.168 -9.614 1.00 87.81 86 GLU A N 1
ATOM 620 C CA . GLU A 1 86 ? 3.569 -3.320 -10.413 1.00 87.81 86 GLU A CA 1
ATOM 621 C C . GLU A 1 86 ? 2.838 -3.379 -11.759 1.00 87.81 86 GLU A C 1
ATOM 623 O O . GLU A 1 86 ? 3.488 -3.498 -12.800 1.00 87.81 86 GLU A O 1
ATOM 628 N N . LEU A 1 87 ? 1.511 -3.216 -11.763 1.00 95.50 87 LEU A N 1
ATOM 629 C CA . LEU A 1 87 ? 0.721 -3.201 -12.995 1.00 95.50 87 LEU A CA 1
ATOM 630 C C . LEU A 1 87 ? 1.180 -2.094 -13.955 1.00 95.50 87 LEU A C 1
ATOM 632 O O . LEU A 1 87 ? 1.405 -2.365 -15.131 1.00 95.50 87 LEU A O 1
ATOM 636 N N . ALA A 1 88 ? 1.387 -0.874 -13.453 1.00 93.31 88 ALA A N 1
ATOM 637 C CA . ALA A 1 88 ? 1.855 0.245 -14.271 1.00 93.31 88 ALA A CA 1
ATOM 638 C C . ALA A 1 88 ? 3.230 -0.033 -14.906 1.00 93.31 88 ALA A C 1
ATOM 640 O O . ALA A 1 88 ? 3.452 0.282 -16.075 1.00 93.31 88 ALA A O 1
ATOM 641 N N . SER A 1 89 ? 4.145 -0.666 -14.163 1.00 89.25 89 SER A N 1
ATOM 642 C CA . SER A 1 89 ? 5.453 -1.050 -14.707 1.00 89.25 89 SER A CA 1
ATOM 643 C C . SER A 1 89 ? 5.342 -2.110 -15.807 1.00 89.25 89 SER A C 1
ATOM 645 O O . SER A 1 89 ? 5.991 -1.988 -16.846 1.00 89.25 89 SER A O 1
ATOM 647 N N . ALA A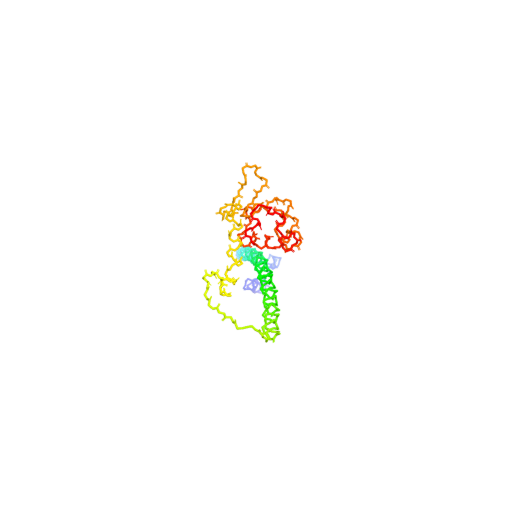 1 90 ? 4.470 -3.104 -15.624 1.00 89.19 90 ALA A N 1
ATOM 648 C CA . ALA A 1 90 ? 4.231 -4.149 -16.611 1.00 89.19 90 ALA A CA 1
ATOM 649 C C . ALA A 1 90 ? 3.589 -3.588 -17.891 1.00 89.19 90 ALA A C 1
ATOM 651 O O . ALA A 1 90 ? 3.964 -3.977 -18.995 1.00 89.19 90 ALA A O 1
ATOM 652 N N . GLU A 1 91 ? 2.669 -2.627 -17.772 1.00 93.31 91 GLU A N 1
ATOM 653 C CA . GLU A 1 91 ? 2.079 -1.947 -18.932 1.00 93.31 91 GLU A CA 1
ATOM 654 C C . GLU A 1 91 ? 3.128 -1.201 -19.768 1.00 93.31 91 GLU A C 1
ATOM 656 O O . GLU A 1 91 ? 3.054 -1.207 -20.999 1.00 93.31 91 GLU A O 1
ATOM 661 N N . ILE A 1 92 ? 4.124 -0.583 -19.126 1.00 90.88 92 ILE A N 1
ATOM 662 C CA . ILE A 1 92 ? 5.243 0.061 -19.827 1.00 90.88 92 ILE A CA 1
ATOM 663 C C . ILE A 1 92 ? 6.071 -0.984 -20.582 1.00 90.88 92 ILE A C 1
ATOM 665 O O . ILE A 1 92 ? 6.369 -0.784 -21.758 1.00 90.88 92 ILE A O 1
ATOM 669 N N . GLU A 1 93 ? 6.392 -2.114 -19.947 1.00 87.69 93 GLU A N 1
ATOM 670 C CA . GLU A 1 93 ? 7.132 -3.206 -20.596 1.00 87.69 93 GLU A CA 1
ATOM 671 C C . GLU A 1 93 ? 6.405 -3.747 -21.830 1.00 87.69 93 GLU A C 1
ATOM 673 O O . GLU A 1 93 ? 7.027 -3.952 -22.876 1.00 87.69 93 GLU A O 1
ATOM 678 N N . VAL A 1 94 ? 5.085 -3.932 -21.734 1.00 93.62 94 VAL A N 1
ATOM 679 C CA . VAL A 1 94 ? 4.256 -4.372 -22.862 1.00 93.62 94 VAL A CA 1
ATOM 680 C C . VAL A 1 94 ? 4.296 -3.346 -23.992 1.00 93.62 94 VAL A C 1
ATOM 682 O O . VAL A 1 94 ? 4.554 -3.717 -25.137 1.00 93.62 94 VAL A O 1
ATOM 685 N N . ARG A 1 95 ? 4.123 -2.053 -23.690 1.00 93.19 95 ARG A N 1
ATOM 686 C CA . ARG A 1 95 ? 4.196 -0.985 -24.705 1.00 93.19 95 ARG A CA 1
ATOM 687 C C . ARG A 1 95 ? 5.557 -0.932 -25.393 1.00 93.19 95 ARG A C 1
ATOM 689 O O . ARG A 1 95 ? 5.629 -0.756 -26.610 1.00 93.19 95 ARG A O 1
ATOM 696 N N . ASP A 1 96 ? 6.642 -1.093 -24.644 1.00 88.88 96 ASP A N 1
ATOM 697 C CA . ASP A 1 96 ? 7.987 -1.120 -25.219 1.00 88.88 96 ASP A CA 1
ATOM 698 C C . ASP A 1 96 ? 8.188 -2.347 -26.117 1.00 88.88 96 ASP A C 1
ATOM 700 O O . ASP A 1 96 ? 8.741 -2.223 -27.215 1.00 88.88 96 ASP A O 1
ATOM 704 N N . ALA A 1 97 ? 7.680 -3.513 -25.712 1.00 85.62 97 ALA A N 1
ATOM 705 C CA . ALA A 1 97 ? 7.687 -4.711 -26.543 1.00 85.62 97 ALA A CA 1
ATOM 706 C C . ALA A 1 97 ? 6.870 -4.523 -27.837 1.00 85.62 97 ALA A C 1
ATOM 708 O O . ALA A 1 97 ? 7.338 -4.885 -28.917 1.00 85.62 97 ALA A O 1
ATOM 709 N N . GLU A 1 98 ? 5.697 -3.891 -27.775 1.00 90.75 98 GLU A N 1
ATOM 710 C CA . GLU A 1 98 ? 4.871 -3.590 -28.955 1.00 90.75 98 GLU A CA 1
ATOM 711 C C . GLU A 1 98 ? 5.579 -2.652 -29.943 1.00 90.75 98 GLU A C 1
ATOM 713 O O . GLU A 1 98 ? 5.552 -2.873 -31.162 1.00 90.75 98 GLU A O 1
ATOM 718 N N . ARG A 1 99 ? 6.279 -1.626 -29.440 1.00 92.38 99 ARG A N 1
ATOM 719 C CA . ARG A 1 99 ? 7.093 -0.732 -30.282 1.00 92.38 99 ARG A CA 1
ATOM 720 C C . ARG A 1 99 ? 8.193 -1.502 -31.003 1.00 92.38 99 ARG A C 1
ATOM 722 O O . ARG A 1 99 ? 8.427 -1.269 -32.187 1.00 92.38 99 ARG A O 1
ATOM 729 N N . VAL A 1 100 ? 8.843 -2.436 -30.315 1.00 89.31 100 VAL A N 1
ATOM 730 C CA . VAL A 1 100 ? 9.860 -3.309 -30.910 1.00 89.31 100 VAL A CA 1
ATOM 731 C C . VAL A 1 100 ? 9.269 -4.173 -32.013 1.00 89.31 100 VAL A C 1
ATOM 733 O O . VAL A 1 100 ? 9.838 -4.216 -33.102 1.00 89.31 100 VAL A O 1
ATOM 736 N N . VAL A 1 101 ? 8.142 -4.837 -31.749 1.00 93.62 101 VAL A N 1
ATOM 737 C CA . VAL A 1 101 ? 7.457 -5.673 -32.745 1.00 93.62 101 VAL A CA 1
ATOM 738 C C . VAL A 1 101 ? 7.132 -4.849 -33.989 1.00 93.62 101 VAL A C 1
ATOM 740 O O . VAL A 1 101 ? 7.405 -5.289 -35.103 1.00 93.62 101 VAL A O 1
ATOM 743 N N . THR A 1 102 ? 6.646 -3.621 -33.804 1.00 91.38 102 THR A N 1
ATOM 744 C CA . THR A 1 102 ? 6.341 -2.693 -34.901 1.00 91.38 102 THR A CA 1
ATOM 745 C C . THR A 1 102 ? 7.586 -2.340 -35.721 1.00 91.38 102 THR A C 1
ATOM 747 O O . THR A 1 102 ? 7.564 -2.416 -36.952 1.00 91.38 102 THR A O 1
ATOM 750 N N . VAL A 1 103 ? 8.697 -1.993 -35.061 1.00 92.19 103 VAL A N 1
ATOM 751 C CA . VAL A 1 103 ? 9.966 -1.682 -35.742 1.00 92.19 103 VAL A CA 1
ATOM 752 C C . VAL A 1 103 ? 10.482 -2.895 -36.517 1.00 92.19 103 VAL A C 1
ATOM 754 O O . VAL A 1 103 ? 10.799 -2.769 -37.699 1.00 92.19 103 VAL A O 1
ATOM 757 N N . VAL A 1 104 ? 10.516 -4.076 -35.897 1.00 90.56 104 VAL A N 1
ATOM 758 C CA . VAL A 1 104 ? 10.984 -5.309 -36.549 1.00 90.56 104 VAL A CA 1
ATOM 759 C C . VAL A 1 104 ? 10.099 -5.665 -37.745 1.00 90.56 104 VAL A C 1
ATOM 761 O O . VAL A 1 104 ? 10.624 -5.972 -38.813 1.00 90.56 104 VAL A O 1
ATOM 764 N N . ALA A 1 105 ? 8.774 -5.548 -37.619 1.00 89.50 105 ALA A N 1
ATOM 765 C CA . ALA A 1 105 ? 7.849 -5.773 -38.728 1.00 89.50 105 ALA A CA 1
ATOM 766 C C . ALA A 1 105 ? 8.143 -4.839 -39.916 1.00 89.50 105 ALA A C 1
ATOM 768 O O . ALA A 1 105 ? 8.235 -5.299 -41.055 1.00 89.50 105 ALA A O 1
ATOM 769 N N . SER A 1 106 ? 8.376 -3.544 -39.658 1.00 87.06 106 SER A N 1
ATOM 770 C CA . SER A 1 106 ? 8.745 -2.591 -40.716 1.00 87.06 106 SER A CA 1
ATOM 771 C C . SER A 1 106 ? 10.100 -2.899 -41.369 1.00 87.06 106 SER A C 1
ATOM 773 O O . SER A 1 106 ? 10.236 -2.772 -42.584 1.00 87.06 106 SER A O 1
ATOM 775 N N . GLN A 1 107 ? 11.094 -3.363 -40.605 1.00 84.00 107 GLN A N 1
ATOM 776 C CA . GLN A 1 107 ? 12.394 -3.766 -41.152 1.00 84.00 107 GLN A CA 1
ATOM 777 C C . GLN A 1 107 ? 12.274 -4.999 -42.052 1.00 84.00 107 GLN A C 1
ATOM 779 O O . GLN A 1 107 ? 12.841 -5.009 -43.144 1.00 84.00 107 GLN A O 1
ATOM 784 N N . ILE A 1 108 ? 11.498 -6.005 -41.635 1.00 87.19 108 ILE A N 1
ATOM 785 C CA . ILE A 1 108 ? 11.230 -7.204 -42.441 1.00 87.19 108 ILE A CA 1
ATOM 786 C C . ILE A 1 108 ? 10.567 -6.819 -43.771 1.00 87.19 108 ILE A C 1
ATOM 788 O O . ILE A 1 108 ? 10.981 -7.314 -44.821 1.00 87.19 108 ILE A O 1
ATOM 792 N N . GLN A 1 109 ? 9.592 -5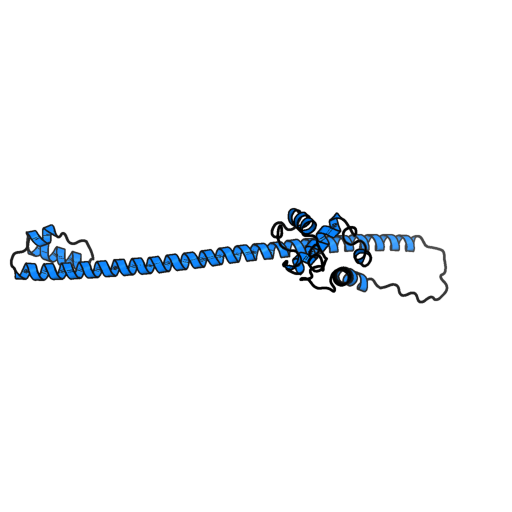.904 -43.741 1.00 80.19 109 GLN A N 1
ATOM 793 C CA . GLN A 1 109 ? 8.930 -5.384 -44.941 1.00 80.19 109 GLN A CA 1
ATOM 794 C C . GLN A 1 109 ? 9.941 -4.731 -45.901 1.00 80.19 109 GLN A C 1
ATOM 796 O O . GLN A 1 109 ? 10.016 -5.103 -47.072 1.00 80.19 109 GLN A O 1
ATOM 801 N N . LEU A 1 110 ? 10.776 -3.816 -45.394 1.00 81.62 110 LEU A N 1
ATOM 802 C CA . LEU A 1 110 ? 11.799 -3.125 -46.188 1.00 81.62 110 LEU A CA 1
ATOM 803 C C . LEU A 1 110 ? 12.834 -4.096 -46.774 1.00 81.62 110 LEU A C 1
ATOM 805 O O . LEU A 1 110 ? 13.267 -3.946 -47.918 1.00 81.62 110 LEU A O 1
ATOM 809 N N . GLU A 1 111 ? 13.250 -5.108 -46.013 1.00 82.19 111 GLU A N 1
ATOM 810 C CA . GL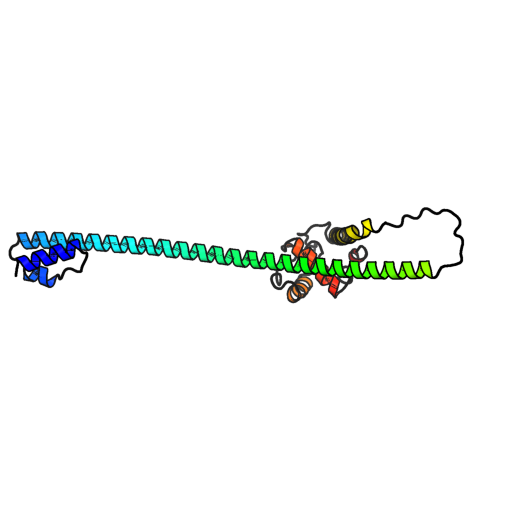U A 1 111 ? 14.153 -6.139 -46.521 1.00 82.19 111 GLU A CA 1
ATOM 811 C C . GLU A 1 111 ? 13.514 -6.996 -47.616 1.00 82.19 111 GLU A C 1
ATOM 813 O O . GLU A 1 111 ? 14.188 -7.335 -48.593 1.00 82.19 111 GLU A O 1
ATOM 818 N N . ALA A 1 112 ? 12.237 -7.353 -47.469 1.00 78.44 112 ALA A N 1
ATOM 819 C CA . ALA A 1 112 ? 11.497 -8.095 -48.482 1.00 78.44 112 ALA A CA 1
ATOM 820 C C . ALA A 1 112 ? 11.387 -7.289 -49.787 1.00 78.44 112 ALA A C 1
ATOM 822 O O . ALA A 1 112 ? 11.667 -7.828 -50.859 1.00 78.44 112 ALA A O 1
ATOM 823 N N . GLU A 1 113 ? 11.093 -5.988 -49.700 1.00 78.62 113 GLU A N 1
ATOM 824 C CA . GLU A 1 113 ? 11.070 -5.068 -50.847 1.00 78.62 113 GLU A CA 1
ATOM 825 C C . GLU A 1 113 ? 12.446 -4.944 -51.517 1.00 78.62 113 GLU A C 1
ATOM 827 O O . GLU A 1 113 ? 12.555 -5.043 -52.742 1.00 78.62 113 GLU A O 1
ATOM 832 N N . ARG A 1 114 ? 13.528 -4.815 -50.734 1.00 75.19 114 ARG A N 1
ATOM 833 C CA . ARG A 1 114 ? 14.905 -4.791 -51.264 1.00 75.19 114 ARG A CA 1
ATOM 834 C C . ARG A 1 114 ? 15.289 -6.093 -51.966 1.00 75.19 114 ARG A C 1
ATOM 836 O O . ARG A 1 114 ? 15.968 -6.046 -52.991 1.00 75.19 114 ARG A O 1
ATOM 843 N N . ARG A 1 115 ? 14.876 -7.247 -51.429 1.00 72.81 115 ARG A N 1
ATOM 844 C CA . ARG A 1 115 ? 15.092 -8.560 -52.063 1.00 72.81 115 ARG A CA 1
ATOM 845 C C . ARG A 1 115 ? 14.266 -8.701 -53.347 1.00 72.81 115 ARG A C 1
ATOM 847 O O . ARG A 1 115 ? 14.779 -9.235 -54.325 1.00 72.81 115 ARG A O 1
ATOM 854 N N . ALA A 1 116 ? 13.039 -8.179 -53.375 1.00 67.50 116 ALA A N 1
ATOM 855 C CA . ALA A 1 116 ? 12.179 -8.187 -54.559 1.00 67.50 116 ALA A CA 1
ATOM 856 C C . ALA A 1 116 ? 12.684 -7.251 -55.677 1.00 67.50 116 ALA A C 1
ATOM 858 O O . ALA A 1 116 ? 12.612 -7.609 -56.851 1.00 67.50 116 ALA A O 1
ATOM 859 N N . GLY A 1 117 ? 13.259 -6.093 -55.328 1.00 59.03 117 GLY A N 1
ATOM 860 C CA . GLY A 1 117 ? 13.867 -5.147 -56.277 1.00 59.03 117 GLY A CA 1
ATOM 861 C C . GLY A 1 117 ? 15.234 -5.574 -56.837 1.00 59.03 117 GLY A C 1
ATOM 862 O O . GLY A 1 117 ? 15.780 -4.904 -57.711 1.00 59.03 117 GLY A O 1
ATOM 863 N N . 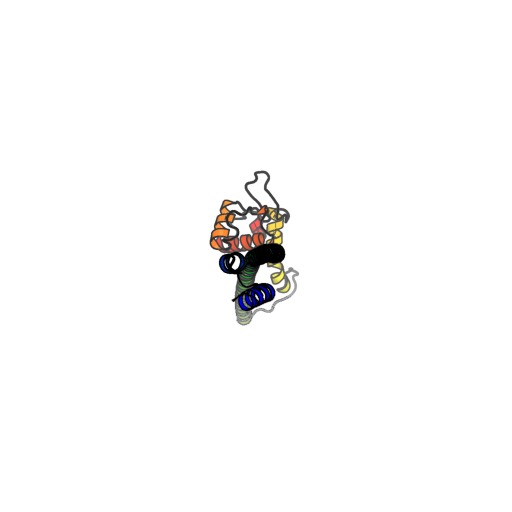GLY A 1 118 ? 15.800 -6.682 -56.349 1.00 49.47 118 GLY A N 1
ATOM 864 C CA . GLY A 1 118 ? 17.126 -7.187 -56.704 1.00 49.47 118 GLY A CA 1
ATOM 865 C C . GLY A 1 118 ? 17.126 -8.310 -57.743 1.00 49.47 118 GLY A C 1
ATOM 866 O O . GLY A 1 118 ? 17.813 -9.309 -57.546 1.00 49.47 118 GLY A O 1
ATOM 867 N N . TRP A 1 119 ? 16.395 -8.188 -58.853 1.00 41.75 119 TRP A N 1
ATOM 868 C CA . TRP A 1 119 ? 16.600 -9.091 -59.994 1.00 41.75 119 TRP A CA 1
ATOM 869 C C . TRP A 1 119 ? 17.845 -8.650 -60.778 1.00 41.75 119 TRP A C 1
ATOM 871 O O . TRP A 1 119 ? 17.776 -7.721 -61.578 1.00 41.75 119 TRP A O 1
ATOM 881 N N . GLY A 1 120 ? 18.997 -9.300 -60.552 1.00 47.56 120 GLY A N 1
ATOM 882 C CA . GLY A 1 120 ? 20.126 -9.137 -61.481 1.00 47.56 120 GLY A CA 1
ATOM 883 C C . GLY A 1 120 ? 21.560 -9.413 -61.029 1.00 47.56 120 GLY A C 1
ATOM 884 O O . GLY A 1 120 ? 22.465 -8.957 -61.726 1.00 47.56 120 GLY A O 1
ATOM 885 N N . ARG A 1 121 ? 21.847 -10.126 -59.929 1.00 44.44 121 ARG A N 1
ATOM 886 C CA . ARG A 1 121 ? 23.241 -10.534 -59.644 1.00 44.44 121 ARG A CA 1
ATOM 887 C C . ARG A 1 121 ? 23.364 -11.972 -59.123 1.00 44.44 121 ARG A C 1
ATOM 889 O O . ARG A 1 121 ? 22.777 -12.275 -58.089 1.00 44.44 121 ARG A O 1
ATOM 896 N N . PRO A 1 122 ? 24.158 -12.845 -59.778 1.00 41.59 122 PRO A N 1
ATOM 897 C CA . PRO A 1 122 ? 24.464 -14.166 -59.247 1.00 41.59 122 PRO A CA 1
ATOM 898 C C . PRO A 1 122 ? 25.531 -14.033 -58.151 1.00 41.59 122 PRO A C 1
ATOM 900 O O . PRO A 1 122 ? 26.641 -13.564 -58.406 1.00 41.59 122 PRO A O 1
ATOM 903 N N . TYR A 1 123 ? 25.201 -14.421 -56.919 1.00 40.19 123 TYR A N 1
ATOM 904 C CA . TYR A 1 123 ? 26.143 -14.409 -55.800 1.00 40.19 123 TYR A CA 1
ATOM 905 C C . TYR A 1 123 ? 27.031 -15.666 -55.828 1.00 40.19 123 TYR A C 1
ATOM 907 O O . TYR A 1 123 ? 26.528 -16.789 -55.769 1.00 40.19 123 TYR A O 1
ATOM 915 N N . LYS A 1 124 ? 28.356 -15.478 -55.916 1.00 39.34 124 LYS A N 1
ATOM 916 C CA . LYS A 1 124 ? 29.371 -16.517 -55.684 1.00 39.34 124 LYS A CA 1
ATOM 917 C C . LYS A 1 124 ? 29.868 -16.447 -54.232 1.00 39.34 124 LYS A C 1
ATOM 919 O O . LYS A 1 124 ? 30.397 -15.420 -53.842 1.00 39.34 124 LYS A O 1
ATOM 924 N N . GLY A 1 125 ? 29.747 -17.570 -53.520 1.00 35.72 125 GLY A N 1
ATOM 925 C CA . GLY A 1 125 ? 30.710 -18.137 -52.558 1.00 35.72 125 GLY A CA 1
ATOM 926 C C . GLY A 1 125 ? 31.247 -17.319 -51.366 1.00 35.72 125 GLY A C 1
ATOM 927 O O . GLY A 1 125 ? 32.072 -16.440 -51.553 1.00 35.72 125 GLY A O 1
ATOM 928 N N . ALA A 1 126 ? 30.920 -17.825 -50.165 1.00 43.25 126 ALA A N 1
ATOM 929 C CA . ALA A 1 126 ? 31.733 -17.940 -48.936 1.00 43.25 126 ALA A CA 1
ATOM 930 C C . ALA A 1 126 ? 32.234 -16.678 -48.189 1.00 43.25 126 ALA A C 1
ATOM 932 O O . ALA A 1 126 ? 33.061 -15.922 -48.683 1.00 43.25 126 ALA A O 1
ATOM 933 N N . GLY A 1 127 ? 31.837 -16.568 -46.912 1.00 30.06 127 GLY A N 1
ATOM 934 C CA . GLY A 1 127 ? 32.429 -15.681 -45.902 1.00 30.06 127 GLY A CA 1
ATOM 935 C C . GLY A 1 127 ? 31.693 -15.792 -44.562 1.00 30.06 127 GLY A C 1
ATOM 936 O O . GLY A 1 127 ? 30.494 -15.550 -44.488 1.00 30.06 127 GLY A O 1
ATOM 937 N N . SER A 1 128 ? 32.392 -16.250 -43.530 1.00 47.03 128 SER A N 1
ATOM 938 C CA . SER A 1 128 ? 31.910 -16.533 -42.179 1.00 47.03 128 SER A CA 1
ATOM 939 C C . SER A 1 128 ? 31.868 -15.278 -41.301 1.00 47.03 128 SER A C 1
ATOM 941 O O . SER A 1 128 ? 32.823 -15.040 -40.568 1.00 47.03 128 SER A O 1
ATOM 943 N N . ASP A 1 129 ? 30.764 -14.531 -41.306 1.00 39.41 129 ASP A N 1
ATOM 944 C CA . ASP A 1 129 ? 30.605 -13.368 -40.422 1.00 39.41 129 ASP A CA 1
ATOM 945 C C . ASP A 1 129 ? 29.353 -13.550 -39.553 1.00 39.41 129 ASP A C 1
ATOM 947 O O . ASP A 1 129 ? 28.220 -13.528 -40.038 1.00 39.41 129 ASP A O 1
ATOM 951 N N . GLY A 1 130 ? 29.574 -13.792 -38.258 1.00 45.78 130 GLY A N 1
ATOM 952 C CA . GLY A 1 130 ? 28.551 -14.074 -37.251 1.00 45.78 130 GLY A CA 1
ATOM 953 C C . GLY A 1 130 ? 27.537 -12.944 -37.071 1.00 45.78 130 GLY A C 1
ATOM 954 O O . GLY A 1 130 ? 27.659 -12.131 -36.159 1.00 45.78 130 GLY A O 1
ATOM 955 N N . SER A 1 131 ? 26.502 -12.924 -37.909 1.00 36.31 131 SER A N 1
ATOM 956 C CA . SER A 1 131 ? 25.295 -12.137 -37.661 1.00 36.31 131 SER A CA 1
ATOM 957 C C . SER A 1 131 ? 24.397 -12.878 -36.664 1.00 36.31 131 SER A C 1
ATOM 959 O O . SER A 1 131 ? 24.043 -14.032 -36.920 1.00 36.31 131 SER A O 1
ATOM 961 N N . PRO A 1 132 ? 24.026 -12.258 -35.530 1.00 37.50 132 PRO A N 1
ATOM 962 C CA . PRO A 1 132 ? 23.152 -12.885 -34.551 1.00 37.50 132 PRO A CA 1
ATOM 963 C C . PRO A 1 132 ? 21.740 -13.047 -35.131 1.00 37.50 132 PRO A C 1
ATOM 965 O O . PRO A 1 132 ? 21.200 -12.141 -35.768 1.00 37.50 132 PRO A O 1
ATOM 968 N N . THR A 1 133 ? 21.144 -14.221 -34.930 1.00 33.59 133 THR A N 1
ATOM 969 C CA . THR A 1 133 ? 19.780 -14.542 -35.365 1.00 33.59 133 THR A CA 1
ATOM 970 C C . THR A 1 133 ? 18.732 -13.823 -34.496 1.00 33.59 133 THR A C 1
ATOM 972 O O . THR A 1 133 ? 19.019 -13.468 -33.349 1.00 33.59 133 THR A O 1
ATOM 975 N N . PRO A 1 134 ? 17.493 -13.618 -34.995 1.00 39.31 134 PRO A N 1
ATOM 976 C CA . PRO A 1 134 ? 16.431 -12.866 -34.303 1.00 39.31 134 PRO A CA 1
ATOM 977 C C . PRO A 1 134 ? 16.092 -13.356 -32.884 1.00 39.31 134 PRO A C 1
ATOM 979 O O . PRO A 1 134 ? 15.608 -12.582 -32.060 1.00 39.31 134 PRO A O 1
ATOM 982 N N . GLU A 1 135 ? 16.407 -14.612 -32.572 1.00 34.78 135 GLU A N 1
ATOM 983 C CA . GLU A 1 135 ? 16.225 -15.235 -31.256 1.00 34.78 135 GLU A CA 1
ATOM 984 C C . GLU A 1 135 ? 17.115 -14.600 -30.164 1.00 34.78 135 GLU A C 1
ATOM 986 O O . GLU A 1 135 ? 16.754 -14.583 -28.989 1.00 34.78 135 GLU A O 1
ATOM 991 N N . GLN A 1 136 ? 18.234 -13.966 -30.543 1.00 37.16 136 GLN A N 1
ATOM 992 C CA . GLN A 1 1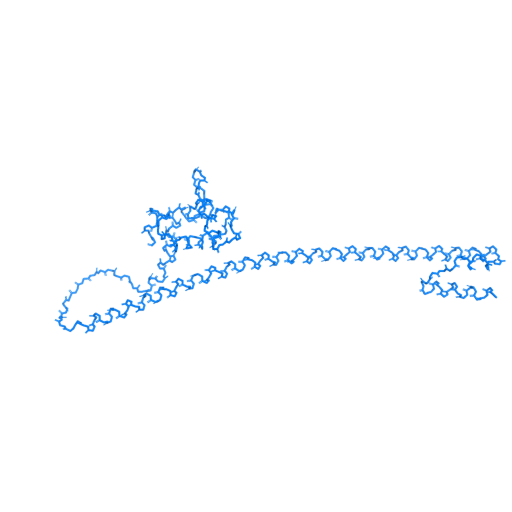36 ? 19.095 -13.218 -29.617 1.00 37.16 136 GLN A CA 1
ATOM 993 C C . GLN A 1 136 ? 18.587 -11.794 -29.331 1.00 37.16 136 GLN A C 1
ATOM 995 O O . GLN A 1 136 ? 18.904 -11.241 -28.283 1.00 37.16 136 GLN A O 1
ATOM 1000 N N . SER A 1 137 ? 17.750 -11.202 -30.195 1.00 42.16 137 SER A N 1
ATOM 1001 C CA . SER A 1 137 ? 17.263 -9.816 -30.041 1.00 42.16 137 SER A CA 1
ATOM 1002 C C . SER A 1 137 ? 16.207 -9.655 -28.934 1.00 42.16 137 SER A C 1
ATOM 1004 O O . SER A 1 137 ? 16.129 -8.599 -28.299 1.00 42.16 137 SER A O 1
ATOM 1006 N N . GLY A 1 138 ? 15.417 -10.701 -28.668 1.00 35.59 138 GLY A N 1
ATOM 1007 C CA . GLY A 1 138 ? 14.428 -10.717 -27.580 1.00 35.59 138 GLY A CA 1
ATOM 1008 C C . GLY A 1 138 ? 15.080 -10.760 -26.196 1.00 35.59 138 GLY A C 1
ATOM 1009 O O . GLY A 1 138 ? 14.697 -10.006 -25.306 1.00 35.59 138 GLY A O 1
ATOM 1010 N N . ASN A 1 139 ? 16.146 -11.553 -26.058 1.00 39.28 139 ASN A N 1
ATOM 1011 C CA . ASN A 1 139 ? 16.939 -11.649 -24.831 1.00 39.28 139 ASN A CA 1
ATOM 1012 C C . ASN A 1 139 ? 17.916 -10.468 -24.675 1.00 39.28 139 ASN A C 1
ATOM 1014 O O . ASN A 1 139 ? 18.271 -10.101 -23.558 1.00 39.28 139 ASN A O 1
ATOM 1018 N N . ALA A 1 140 ? 18.312 -9.815 -25.774 1.00 41.16 140 ALA A N 1
ATOM 1019 C CA . ALA A 1 140 ? 19.283 -8.722 -25.766 1.00 41.16 140 ALA A CA 1
ATOM 1020 C C . ALA A 1 140 ? 18.840 -7.479 -24.979 1.00 41.16 140 ALA A C 1
ATOM 1022 O O . ALA A 1 140 ? 19.706 -6.784 -24.466 1.00 41.16 140 ALA A O 1
ATOM 1023 N N . ARG A 1 141 ? 17.537 -7.178 -24.845 1.00 51.41 141 ARG A N 1
ATOM 1024 C CA . ARG A 1 141 ? 17.087 -5.979 -24.098 1.00 51.41 141 ARG A CA 1
ATOM 1025 C C . ARG A 1 141 ? 17.139 -6.158 -22.582 1.00 51.41 141 ARG A C 1
ATOM 1027 O O . ARG A 1 141 ? 17.547 -5.229 -21.898 1.00 51.41 141 ARG A O 1
ATOM 1034 N N . GLY A 1 142 ? 16.785 -7.337 -22.065 1.00 51.62 142 GLY A N 1
ATOM 1035 C CA . GLY A 1 142 ? 17.011 -7.673 -20.651 1.00 51.62 142 GLY A CA 1
ATOM 1036 C C . GLY A 1 142 ? 18.506 -7.697 -20.328 1.00 51.62 142 GLY A C 1
ATOM 1037 O O . GLY A 1 142 ? 18.953 -7.027 -19.402 1.00 51.62 142 GLY A O 1
ATOM 1038 N N . LEU A 1 143 ? 19.290 -8.341 -21.203 1.00 53.66 143 LEU A N 1
ATOM 1039 C CA . LEU A 1 143 ? 20.752 -8.374 -21.114 1.00 53.66 143 LEU A CA 1
ATOM 1040 C C . LEU A 1 143 ? 21.383 -6.971 -21.204 1.00 53.66 143 LEU A C 1
ATOM 1042 O O . LEU A 1 143 ? 22.366 -6.704 -20.524 1.00 53.66 143 LEU A O 1
ATOM 1046 N N . ALA A 1 144 ? 20.817 -6.052 -21.991 1.00 76.31 144 ALA A N 1
ATOM 1047 C CA . ALA A 1 144 ? 21.280 -4.670 -22.107 1.00 76.31 144 ALA A CA 1
ATOM 1048 C C . ALA A 1 144 ? 21.109 -3.892 -20.789 1.00 76.31 144 ALA A C 1
ATOM 1050 O O . ALA A 1 144 ? 22.047 -3.242 -20.324 1.00 76.31 144 ALA A O 1
ATOM 1051 N N . TRP A 1 145 ? 19.943 -3.990 -20.142 1.00 83.25 145 TRP A N 1
ATOM 1052 C CA . TRP A 1 145 ? 19.706 -3.350 -18.841 1.00 83.25 145 TRP A CA 1
ATOM 1053 C C . TRP A 1 145 ? 20.564 -3.949 -17.730 1.00 83.25 145 TRP A C 1
ATOM 1055 O O . TRP A 1 145 ? 21.081 -3.209 -16.891 1.00 83.25 145 TRP A O 1
ATOM 1065 N N . ASP A 1 146 ? 20.776 -5.263 -17.761 1.00 84.62 146 ASP A N 1
ATOM 1066 C CA . ASP A 1 146 ? 21.695 -5.927 -16.843 1.00 84.62 146 ASP A CA 1
ATOM 1067 C C . ASP A 1 146 ? 23.136 -5.438 -17.051 1.00 84.62 146 ASP A C 1
ATOM 1069 O O . ASP A 1 146 ? 23.816 -5.139 -16.072 1.00 84.62 146 ASP A O 1
ATOM 1073 N N . LEU A 1 147 ? 23.588 -5.246 -18.298 1.00 84.62 147 LEU A N 1
ATOM 1074 C CA . LEU A 1 147 ? 24.908 -4.677 -18.608 1.00 84.62 147 LEU A CA 1
ATOM 1075 C C . LEU A 1 147 ? 25.062 -3.230 -18.120 1.00 84.62 147 LEU A C 1
ATOM 1077 O O . LEU A 1 147 ? 26.131 -2.868 -17.619 1.00 84.62 147 LEU A O 1
ATOM 1081 N N . LEU A 1 148 ? 24.017 -2.404 -18.240 1.00 87.25 148 LEU A N 1
ATOM 1082 C CA . LEU A 1 148 ? 24.011 -1.049 -17.683 1.00 87.25 148 LEU A CA 1
ATOM 1083 C C . LEU A 1 148 ? 24.167 -1.097 -16.162 1.00 87.25 148 LEU A C 1
ATOM 1085 O O . LEU A 1 148 ? 25.069 -0.466 -15.616 1.00 87.25 148 LEU A O 1
ATOM 1089 N N . ARG A 1 149 ? 23.326 -1.886 -15.490 1.00 91.62 149 ARG A N 1
ATOM 1090 C CA . ARG A 1 149 ? 23.325 -2.033 -14.029 1.00 91.62 149 ARG A CA 1
ATOM 1091 C C . ARG A 1 149 ? 24.662 -2.562 -13.513 1.00 91.62 149 ARG A C 1
ATOM 1093 O O . ARG A 1 149 ? 25.177 -2.098 -12.496 1.00 91.62 149 ARG A O 1
ATOM 1100 N N . TRP A 1 150 ? 25.247 -3.514 -14.233 1.00 88.94 150 TRP A N 1
ATOM 1101 C CA . TRP A 1 150 ? 26.550 -4.077 -13.904 1.00 88.94 150 TRP A CA 1
ATOM 1102 C C . TRP A 1 150 ? 27.674 -3.055 -14.081 1.00 88.94 150 TRP A C 1
ATOM 1104 O O . TRP A 1 150 ? 28.561 -2.967 -13.239 1.00 88.94 150 TRP A O 1
ATOM 1114 N N . CYS A 1 151 ? 27.619 -2.234 -15.129 1.00 88.69 151 CYS A N 1
ATOM 1115 C CA . CYS A 1 151 ? 28.582 -1.155 -15.328 1.00 88.69 151 CYS A CA 1
ATOM 1116 C C . CYS A 1 151 ? 28.466 -0.048 -14.266 1.00 88.69 151 CYS A C 1
ATOM 1118 O O . CYS A 1 151 ? 29.489 0.460 -13.815 1.00 88.69 151 CYS A O 1
ATOM 1120 N N . GLU A 1 152 ? 27.245 0.304 -13.854 1.00 91.38 152 GLU A N 1
ATOM 1121 C CA . GLU A 1 152 ? 26.991 1.395 -12.903 1.00 91.38 152 GLU A CA 1
ATOM 1122 C C . GLU A 1 152 ? 27.300 1.017 -11.448 1.00 91.38 152 GLU A C 1
ATOM 1124 O O . GLU A 1 152 ? 27.892 1.799 -10.704 1.00 91.38 152 GLU A O 1
ATOM 1129 N N . SER A 1 153 ? 26.911 -0.185 -11.021 1.00 91.56 153 SER A N 1
ATOM 1130 C CA . SER A 1 153 ? 26.965 -0.586 -9.605 1.00 91.56 153 SER A CA 1
ATOM 1131 C C . SER A 1 153 ? 27.475 -2.009 -9.370 1.00 91.56 153 SER A C 1
ATOM 1133 O O . SER A 1 153 ? 27.446 -2.493 -8.237 1.00 91.56 153 SER A O 1
ATOM 1135 N N . GLY A 1 154 ? 27.881 -2.725 -10.423 1.00 87.44 154 GLY A N 1
ATOM 1136 C CA . GLY A 1 154 ? 28.115 -4.170 -10.349 1.00 87.44 154 GLY A CA 1
ATOM 1137 C C . GLY A 1 154 ? 26.829 -4.980 -10.146 1.00 87.44 154 GLY A C 1
ATOM 1138 O O . GLY A 1 154 ? 26.897 -6.133 -9.729 1.00 87.44 154 GLY A O 1
ATOM 1139 N N . GLY A 1 155 ? 25.654 -4.386 -10.399 1.00 87.25 155 GLY A N 1
ATOM 1140 C CA . GLY A 1 155 ? 24.352 -5.017 -10.169 1.00 87.25 155 GLY A CA 1
ATOM 1141 C C . GLY A 1 155 ? 23.818 -4.870 -8.738 1.00 87.25 155 GLY A C 1
ATOM 1142 O O . GLY A 1 155 ? 22.852 -5.543 -8.380 1.00 87.25 155 GLY A O 1
ATOM 1143 N N . ASN A 1 156 ? 24.419 -4.011 -7.911 1.00 90.38 156 ASN A N 1
ATOM 1144 C CA . ASN A 1 156 ? 24.017 -3.823 -6.520 1.00 90.38 156 ASN A CA 1
ATOM 1145 C C . ASN A 1 156 ? 22.909 -2.761 -6.379 1.00 90.38 156 ASN A C 1
ATOM 1147 O O . ASN A 1 156 ? 23.155 -1.562 -6.478 1.00 90.38 156 ASN A O 1
ATOM 1151 N N . TYR A 1 157 ? 21.692 -3.200 -6.051 1.00 93.88 157 TYR A N 1
ATOM 1152 C CA . TYR A 1 157 ? 20.534 -2.322 -5.831 1.00 93.88 157 TYR A CA 1
ATOM 1153 C C . TYR A 1 157 ? 20.608 -1.452 -4.574 1.00 93.88 157 TYR A C 1
ATOM 1155 O O . TYR A 1 157 ? 19.894 -0.456 -4.495 1.00 93.88 157 TYR A O 1
ATOM 1163 N N . ALA A 1 158 ? 21.481 -1.782 -3.625 1.00 95.00 158 ALA A N 1
ATOM 1164 C CA . ALA A 1 158 ? 21.743 -0.973 -2.438 1.00 95.00 158 ALA A CA 1
ATOM 1165 C C . ALA A 1 158 ? 23.031 -0.141 -2.578 1.00 95.00 158 ALA A C 1
ATOM 1167 O O . ALA A 1 158 ? 23.557 0.360 -1.583 1.00 95.00 158 ALA A O 1
ATOM 1168 N N . ALA A 1 159 ? 23.586 -0.023 -3.792 1.00 91.19 159 ALA A N 1
ATOM 1169 C CA . ALA A 1 159 ? 24.826 0.705 -4.012 1.00 91.19 159 ALA A CA 1
ATOM 1170 C C . ALA A 1 159 ? 24.695 2.177 -3.612 1.00 91.19 159 ALA A C 1
ATOM 1172 O O . ALA A 1 159 ? 23.702 2.847 -3.894 1.00 91.19 159 ALA A O 1
ATOM 1173 N N . VAL A 1 160 ? 25.744 2.690 -2.978 1.00 93.56 160 VAL A N 1
ATOM 1174 C CA . VAL A 1 160 ? 25.908 4.109 -2.687 1.00 93.56 160 VAL A CA 1
ATOM 1175 C C . VAL A 1 160 ? 27.307 4.481 -3.147 1.00 93.56 160 VAL A C 1
ATOM 1177 O O . VAL A 1 160 ? 28.292 3.879 -2.720 1.00 93.56 160 VAL A O 1
ATOM 1180 N N . SER A 1 161 ? 27.397 5.453 -4.054 1.00 90.25 161 SER A N 1
ATOM 1181 C CA . SER A 1 161 ? 28.687 5.985 -4.505 1.00 90.25 161 SER A CA 1
ATOM 1182 C C . SER A 1 161 ? 29.533 6.466 -3.314 1.00 90.25 161 SER A C 1
ATOM 1184 O O . SER A 1 161 ? 28.968 6.923 -2.321 1.00 90.25 161 SER A O 1
ATOM 1186 N N . PRO A 1 162 ? 30.876 6.460 -3.403 1.00 84.06 162 PRO A N 1
ATOM 1187 C CA . PRO A 1 162 ? 31.742 6.902 -2.303 1.00 84.06 162 PRO A CA 1
ATOM 1188 C C . PRO A 1 162 ? 31.447 8.319 -1.776 1.00 84.06 162 PRO A C 1
ATOM 1190 O O . PRO A 1 162 ? 31.677 8.597 -0.606 1.00 84.06 162 PRO A O 1
ATOM 1193 N N . GLY A 1 163 ? 30.911 9.209 -2.623 1.00 85.56 163 GLY A N 1
ATOM 1194 C CA . GLY A 1 163 ? 30.474 10.560 -2.241 1.00 85.56 163 GLY A CA 1
ATOM 1195 C C . GLY A 1 163 ? 28.999 10.673 -1.825 1.00 85.56 163 GLY A C 1
ATOM 1196 O O . GLY A 1 163 ? 28.531 11.763 -1.524 1.00 85.56 163 GLY A O 1
ATOM 1197 N N . GLY A 1 164 ? 28.231 9.581 -1.852 1.00 88.25 164 GLY A N 1
ATOM 1198 C CA . GLY A 1 164 ? 26.821 9.543 -1.450 1.00 88.25 164 GLY A CA 1
ATOM 1199 C C . GLY A 1 164 ? 25.833 10.247 -2.391 1.00 88.25 164 GLY A C 1
ATOM 1200 O O . GLY A 1 164 ? 24.641 10.304 -2.076 1.00 88.25 164 GLY A O 1
ATOM 1201 N N . HIS A 1 165 ? 26.301 10.781 -3.522 1.00 90.88 165 HIS A N 1
ATOM 1202 C CA . HIS A 1 165 ? 25.493 11.556 -4.473 1.00 90.88 165 HIS A CA 1
ATOM 1203 C C . HIS A 1 165 ? 24.667 10.687 -5.421 1.00 90.88 165 HIS A C 1
ATOM 1205 O O . HIS A 1 165 ? 23.564 11.077 -5.793 1.00 90.88 165 HIS A O 1
ATOM 1211 N N . TYR A 1 166 ? 25.196 9.520 -5.783 1.00 94.31 166 TYR A N 1
ATOM 1212 C CA . TYR A 1 166 ? 24.542 8.539 -6.641 1.00 94.31 166 TYR A CA 1
ATOM 1213 C C . TYR A 1 166 ? 24.244 7.261 -5.870 1.00 94.31 166 TYR A C 1
ATOM 1215 O O . TYR A 1 166 ? 25.070 6.837 -5.047 1.00 94.31 166 TYR A O 1
ATOM 1223 N N . ARG A 1 167 ? 23.055 6.702 -6.103 1.00 96.75 167 ARG A N 1
ATOM 1224 C CA . ARG A 1 167 ? 22.463 5.639 -5.288 1.00 96.75 167 ARG A CA 1
ATOM 1225 C C . ARG A 1 167 ? 21.681 4.640 -6.135 1.00 96.75 167 ARG A C 1
ATOM 1227 O O . ARG A 1 167 ? 21.117 4.995 -7.172 1.00 96.75 167 ARG A O 1
ATOM 1234 N N . GLY A 1 168 ? 21.602 3.412 -5.644 1.00 95.88 168 GLY A N 1
ATOM 1235 C CA . GLY A 1 168 ? 20.901 2.316 -6.292 1.00 95.88 168 GLY A CA 1
ATOM 1236 C C . GLY A 1 168 ? 21.647 1.747 -7.498 1.00 95.88 168 GLY A C 1
ATOM 1237 O O . GLY A 1 168 ? 22.724 2.200 -7.882 1.00 95.88 168 GLY A O 1
ATOM 1238 N N . ALA A 1 169 ? 21.041 0.749 -8.127 1.00 94.31 169 ALA A N 1
ATOM 1239 C CA . ALA A 1 169 ? 21.688 -0.080 -9.136 1.00 94.31 169 ALA A CA 1
ATOM 1240 C C . ALA A 1 169 ? 22.088 0.680 -10.414 1.00 94.31 169 ALA A C 1
ATOM 1242 O O . ALA A 1 169 ? 23.019 0.280 -11.112 1.00 94.31 169 ALA A O 1
ATOM 1243 N N . TYR A 1 170 ? 21.380 1.775 -10.697 1.00 94.50 170 TYR A N 1
ATOM 1244 C CA . TYR A 1 170 ? 21.588 2.659 -11.849 1.00 94.50 170 TYR A CA 1
ATOM 1245 C C . TYR A 1 170 ? 22.207 4.001 -11.463 1.00 94.50 170 TYR A C 1
ATOM 1247 O O . TYR A 1 170 ? 22.209 4.918 -12.285 1.00 94.50 170 TYR A O 1
ATOM 1255 N N . GLN A 1 171 ? 22.685 4.125 -10.218 1.00 96.12 171 GLN A N 1
ATOM 1256 C CA . GLN A 1 171 ? 23.406 5.300 -9.737 1.00 96.12 171 GLN A CA 1
ATOM 1257 C C . GLN A 1 171 ? 22.608 6.600 -9.944 1.00 96.12 171 GLN A C 1
ATOM 1259 O O . GLN A 1 171 ? 23.108 7.597 -10.456 1.00 96.12 171 GLN A O 1
ATOM 1264 N N . PHE A 1 172 ? 21.342 6.609 -9.522 1.00 95.56 172 PHE A N 1
ATOM 1265 C CA . PHE A 1 172 ? 20.493 7.797 -9.578 1.00 95.56 172 PHE A CA 1
ATOM 1266 C C . PHE A 1 172 ? 20.961 8.868 -8.595 1.00 95.56 172 PHE A C 1
ATOM 1268 O O . PHE A 1 172 ? 21.307 8.567 -7.452 1.00 95.56 172 PHE A O 1
ATOM 1275 N N . SER A 1 173 ? 20.867 10.137 -8.999 1.00 95.69 173 SER A N 1
ATOM 1276 C CA . SER A 1 173 ? 20.863 11.236 -8.032 1.00 95.69 173 SER A CA 1
ATOM 1277 C C . SER A 1 173 ? 19.474 11.361 -7.377 1.00 95.69 173 SER A C 1
ATOM 1279 O O . SER A 1 173 ? 18.467 11.131 -8.059 1.00 95.69 173 SER A O 1
ATOM 1281 N N . PRO A 1 174 ? 19.364 11.771 -6.096 1.00 94.50 174 PRO A N 1
ATOM 1282 C CA . PRO A 1 174 ? 18.065 11.969 -5.446 1.00 94.50 174 PRO A CA 1
ATOM 1283 C C . PRO A 1 174 ? 17.156 12.978 -6.165 1.00 94.50 174 PRO A C 1
ATOM 1285 O O . PRO A 1 174 ? 15.939 12.814 -6.187 1.00 94.50 174 PRO A O 1
ATOM 1288 N N . SER A 1 175 ? 17.725 14.017 -6.787 1.00 95.12 175 SER A N 1
ATOM 1289 C CA . SER A 1 175 ? 16.949 15.016 -7.532 1.00 95.12 175 SER A CA 1
ATOM 1290 C C . SER A 1 175 ? 16.386 14.448 -8.834 1.00 95.12 175 SER A C 1
ATOM 1292 O O . SER A 1 175 ? 15.204 14.639 -9.124 1.00 95.12 175 SER A O 1
ATOM 1294 N N . THR A 1 176 ? 17.195 13.708 -9.599 1.00 94.06 176 THR A N 1
ATOM 1295 C CA . THR A 1 176 ? 16.737 13.010 -10.807 1.00 94.06 176 THR A CA 1
ATOM 1296 C C . THR A 1 176 ? 15.685 11.963 -10.457 1.00 94.06 176 THR A C 1
ATOM 1298 O O . THR A 1 176 ? 14.651 11.908 -11.118 1.00 94.06 176 THR A O 1
ATOM 1301 N N . TRP A 1 177 ? 15.908 11.191 -9.390 1.00 95.31 177 TRP A N 1
ATOM 1302 C CA . TRP A 1 177 ? 14.940 10.219 -8.887 1.00 95.31 177 TRP A CA 1
ATOM 1303 C C . TRP A 1 177 ? 13.601 10.880 -8.573 1.00 95.31 177 TRP A C 1
ATOM 1305 O O . TRP A 1 177 ? 12.587 10.510 -9.152 1.00 95.31 177 TRP A O 1
ATOM 1315 N N . ASN A 1 178 ? 13.595 11.924 -7.742 1.00 95.50 178 ASN A N 1
ATOM 1316 C CA . ASN A 1 178 ? 12.363 12.623 -7.373 1.00 95.50 178 ASN A CA 1
ATOM 1317 C C . ASN A 1 178 ? 11.659 13.252 -8.580 1.00 95.50 178 ASN A C 1
ATOM 1319 O O . ASN A 1 178 ? 10.432 13.270 -8.633 1.00 95.50 178 ASN A O 1
ATOM 1323 N N . SER A 1 179 ? 12.421 13.738 -9.562 1.00 94.25 179 SER A N 1
ATOM 1324 C CA . SER A 1 179 ? 11.882 14.291 -10.804 1.00 94.25 179 SER A CA 1
ATOM 1325 C C . SER A 1 179 ? 11.131 13.232 -11.618 1.00 94.25 179 SER A C 1
ATOM 1327 O O . SER A 1 179 ? 9.984 13.454 -12.007 1.00 94.25 179 SER A O 1
ATOM 1329 N N . VAL A 1 180 ? 11.744 12.066 -11.840 1.00 89.38 180 VAL A N 1
ATOM 1330 C CA . VAL A 1 180 ? 11.125 10.955 -12.584 1.00 89.38 180 VAL A CA 1
ATOM 1331 C C . VAL A 1 180 ? 9.963 10.355 -11.787 1.00 89.38 180 VAL A C 1
ATOM 1333 O O . VAL A 1 180 ? 8.894 10.115 -12.346 1.00 89.38 180 VAL A O 1
ATOM 1336 N N . ALA A 1 181 ? 10.127 10.194 -10.471 1.00 91.88 181 ALA A N 1
ATOM 1337 C CA . ALA A 1 181 ? 9.098 9.673 -9.579 1.00 91.88 181 ALA A CA 1
ATOM 1338 C C . ALA A 1 181 ? 7.873 10.593 -9.567 1.00 91.88 181 ALA A C 1
ATOM 1340 O O . ALA A 1 181 ? 6.751 10.121 -9.688 1.00 91.88 181 ALA A O 1
ATOM 1341 N N . GLY A 1 182 ? 8.062 11.914 -9.540 1.00 91.50 182 GLY A N 1
ATOM 1342 C CA . GLY A 1 182 ? 6.950 12.864 -9.591 1.00 91.50 182 GLY A CA 1
ATOM 1343 C C . GLY A 1 182 ? 6.101 12.754 -10.862 1.00 91.50 182 GLY A C 1
ATOM 1344 O O . GLY A 1 182 ? 4.910 13.050 -10.815 1.00 91.50 182 GLY A O 1
ATOM 1345 N N . ARG A 1 183 ? 6.689 12.310 -11.982 1.00 90.25 183 ARG A N 1
ATOM 1346 C CA . ARG A 1 183 ? 5.976 12.124 -13.256 1.00 90.25 183 ARG A CA 1
ATOM 1347 C C . ARG A 1 183 ? 5.354 10.739 -13.408 1.00 90.25 183 ARG A C 1
ATOM 1349 O O . ARG A 1 183 ? 4.234 10.644 -13.895 1.00 90.25 183 ARG A O 1
ATOM 1356 N N . HIS A 1 184 ? 6.070 9.689 -13.009 1.00 84.94 184 HIS A N 1
ATOM 1357 C CA . HIS A 1 184 ? 5.710 8.304 -13.350 1.00 84.94 184 HIS A CA 1
ATOM 1358 C C . HIS A 1 184 ? 5.419 7.418 -12.140 1.00 84.94 184 HIS A C 1
ATOM 1360 O O . HIS A 1 184 ? 4.667 6.457 -12.257 1.00 84.94 184 HIS A O 1
ATOM 1366 N N . TYR A 1 185 ? 5.979 7.741 -10.973 1.00 88.56 185 TYR A N 1
ATOM 1367 C CA . TYR A 1 185 ? 5.898 6.911 -9.768 1.00 88.56 185 TYR A CA 1
ATOM 1368 C C . TYR A 1 185 ? 5.721 7.762 -8.492 1.00 88.56 185 TYR A C 1
ATOM 1370 O O . TYR A 1 185 ? 6.619 7.783 -7.644 1.00 88.56 185 TYR A O 1
ATOM 1378 N N . PRO A 1 186 ? 4.585 8.476 -8.317 1.00 89.56 186 PRO A N 1
ATOM 1379 C CA . PRO A 1 186 ? 4.437 9.489 -7.264 1.00 89.56 186 PRO A CA 1
ATOM 1380 C C . PRO A 1 186 ? 4.643 8.957 -5.841 1.00 89.56 186 PRO A C 1
ATOM 1382 O O . PRO A 1 186 ? 5.118 9.684 -4.974 1.00 89.56 186 PRO A O 1
ATOM 1385 N N . ALA A 1 187 ? 4.338 7.675 -5.610 1.00 91.75 187 ALA A N 1
ATOM 1386 C CA . ALA A 1 187 ? 4.544 6.997 -4.328 1.00 91.75 187 ALA A CA 1
ATOM 1387 C C . ALA A 1 187 ? 6.025 6.891 -3.911 1.00 91.75 187 ALA A C 1
ATOM 1389 O O . ALA A 1 187 ? 6.312 6.700 -2.734 1.00 91.75 187 ALA A O 1
ATOM 1390 N N . TYR A 1 188 ? 6.960 7.035 -4.855 1.00 91.00 188 TYR A N 1
ATOM 1391 C CA . TYR A 1 188 ? 8.402 6.934 -4.610 1.00 91.00 188 TYR A CA 1
ATOM 1392 C C . TYR A 1 188 ? 9.114 8.291 -4.605 1.00 91.00 188 TYR A C 1
ATOM 1394 O O . TYR A 1 188 ? 10.346 8.348 -4.538 1.00 91.00 188 TYR A O 1
ATOM 1402 N N . VAL A 1 189 ? 8.364 9.397 -4.645 1.00 93.44 189 VAL A N 1
ATOM 1403 C CA . VAL A 1 189 ? 8.923 10.735 -4.430 1.00 93.44 189 VAL A CA 1
ATOM 1404 C C . VAL A 1 189 ? 9.436 10.834 -2.994 1.00 93.44 189 VAL A C 1
ATOM 1406 O O . VAL A 1 189 ? 8.717 10.554 -2.041 1.00 93.44 189 VAL A O 1
ATOM 1409 N N . GLY A 1 190 ? 10.692 11.245 -2.835 1.00 91.81 190 GLY A N 1
ATOM 1410 C CA . GLY A 1 190 ? 11.359 11.354 -1.537 1.00 91.81 190 GLY A CA 1
ATOM 1411 C C . GLY A 1 190 ? 11.943 10.039 -1.012 1.00 91.81 190 GLY A C 1
ATOM 1412 O O . GLY A 1 190 ? 12.606 10.057 0.023 1.00 91.81 190 GLY A O 1
ATOM 1413 N N . VAL A 1 191 ? 11.748 8.920 -1.715 1.00 94.25 191 VAL A N 1
ATOM 1414 C CA . VAL A 1 191 ? 12.363 7.631 -1.367 1.00 94.25 191 VAL A CA 1
ATOM 1415 C C . VAL A 1 191 ? 13.822 7.612 -1.834 1.00 94.25 191 VAL A C 1
ATOM 1417 O O . VAL A 1 191 ? 14.125 8.046 -2.943 1.00 94.25 191 VAL A O 1
ATOM 1420 N N . ASP A 1 192 ? 14.736 7.110 -0.996 1.00 94.44 192 ASP A N 1
ATOM 1421 C CA . ASP A 1 192 ? 16.137 6.904 -1.393 1.00 94.44 192 ASP A CA 1
ATOM 1422 C C . ASP A 1 192 ? 16.206 5.829 -2.500 1.00 94.44 192 ASP A C 1
ATOM 1424 O O . ASP A 1 192 ? 15.715 4.717 -2.274 1.00 94.44 192 ASP A O 1
ATOM 1428 N N . PRO A 1 193 ? 16.837 6.103 -3.663 1.00 95.00 193 PRO A N 1
ATOM 1429 C CA . PRO A 1 193 ? 17.008 5.108 -4.719 1.00 95.00 193 PRO A CA 1
ATOM 1430 C C . PRO A 1 193 ? 17.597 3.780 -4.232 1.00 95.00 193 PRO A C 1
ATOM 1432 O O . PRO A 1 193 ? 17.158 2.736 -4.696 1.00 95.00 193 PRO A O 1
ATOM 1435 N N . ALA A 1 194 ? 18.544 3.792 -3.285 1.00 94.38 194 ALA A N 1
ATOM 1436 C CA . ALA A 1 194 ? 19.167 2.573 -2.754 1.00 94.38 194 ALA A CA 1
ATOM 1437 C C . ALA A 1 194 ? 18.251 1.773 -1.808 1.00 94.38 194 ALA A C 1
ATOM 1439 O O . ALA A 1 194 ? 18.509 0.598 -1.554 1.00 94.38 194 ALA A O 1
ATOM 1440 N N . ALA A 1 195 ? 17.193 2.397 -1.282 1.00 92.81 195 ALA A N 1
ATOM 1441 C CA . ALA A 1 195 ? 16.188 1.748 -0.439 1.00 92.81 195 ALA A CA 1
ATOM 1442 C C . ALA A 1 195 ? 14.946 1.305 -1.232 1.00 92.81 195 ALA A C 1
ATOM 1444 O O . ALA A 1 195 ? 14.105 0.575 -0.707 1.00 92.81 195 ALA A O 1
ATOM 1445 N N . ALA A 1 196 ? 14.809 1.747 -2.485 1.00 90.75 196 ALA A N 1
ATOM 1446 C CA . ALA A 1 196 ? 13.687 1.380 -3.334 1.00 90.75 196 ALA A CA 1
ATOM 1447 C C . ALA A 1 196 ? 13.786 -0.094 -3.783 1.00 90.75 196 ALA A C 1
ATOM 1449 O O . ALA A 1 196 ? 14.891 -0.571 -4.065 1.00 90.75 196 ALA A O 1
ATOM 1450 N N . PRO A 1 197 ? 12.654 -0.814 -3.921 1.00 92.44 197 PRO A N 1
ATOM 1451 C CA . PRO A 1 197 ? 12.644 -2.175 -4.452 1.00 92.44 197 PRO A CA 1
ATOM 1452 C C . PRO A 1 197 ? 13.340 -2.264 -5.814 1.00 92.44 197 PRO A C 1
ATOM 1454 O O . PRO A 1 197 ? 13.224 -1.355 -6.638 1.00 92.44 197 PRO A O 1
ATOM 1457 N N . SER A 1 198 ? 14.019 -3.379 -6.087 1.00 87.81 198 SER A N 1
ATOM 1458 C CA . SER A 1 198 ? 14.801 -3.564 -7.317 1.00 87.81 198 SER A CA 1
ATOM 1459 C C . SER A 1 198 ? 14.000 -3.277 -8.590 1.00 87.81 198 SER A C 1
ATOM 1461 O O . SER A 1 198 ? 14.418 -2.474 -9.423 1.00 87.81 198 SER A O 1
ATOM 1463 N N . LYS A 1 199 ? 12.783 -3.823 -8.677 1.00 84.88 199 LYS A N 1
ATOM 1464 C CA . LYS A 1 199 ? 11.859 -3.583 -9.797 1.00 84.88 199 LYS A CA 1
ATOM 1465 C C . LYS A 1 199 ? 11.508 -2.105 -9.994 1.00 84.88 199 LYS A C 1
ATOM 1467 O O . LYS A 1 199 ? 11.326 -1.661 -11.127 1.00 84.88 199 LYS A O 1
ATOM 1472 N N . VAL A 1 200 ? 11.403 -1.335 -8.909 1.00 89.19 200 VAL A N 1
ATOM 1473 C CA . VAL A 1 200 ? 11.116 0.106 -8.975 1.00 89.19 200 VAL A CA 1
ATOM 1474 C C . VAL A 1 200 ? 12.315 0.830 -9.564 1.00 89.19 200 VAL A C 1
ATOM 1476 O O . VAL A 1 200 ? 12.142 1.659 -10.450 1.00 89.19 200 VAL A O 1
ATOM 1479 N N . GLN A 1 201 ? 13.533 0.471 -9.153 1.00 93.56 201 GLN A N 1
ATOM 1480 C CA . GLN A 1 201 ? 14.751 1.043 -9.730 1.00 93.56 201 GLN A CA 1
ATOM 1481 C C . GLN A 1 201 ? 14.877 0.729 -11.231 1.00 93.56 201 GLN A C 1
ATOM 1483 O O . GLN A 1 201 ? 15.182 1.629 -12.013 1.00 93.56 201 GLN A O 1
ATOM 1488 N N . ASP A 1 202 ? 14.574 -0.505 -11.651 1.00 89.50 202 ASP A N 1
ATOM 1489 C CA . ASP A 1 202 ? 14.571 -0.904 -13.070 1.00 89.50 202 ASP A CA 1
ATOM 1490 C C . ASP A 1 202 ? 13.527 -0.126 -13.884 1.00 89.50 202 ASP A C 1
ATOM 1492 O O . ASP A 1 202 ? 13.780 0.329 -15.001 1.00 89.50 202 ASP A O 1
ATOM 1496 N N . SER A 1 203 ? 12.337 0.066 -13.319 1.00 87.44 203 SER A N 1
ATOM 1497 C CA . SER A 1 203 ? 11.235 0.766 -13.988 1.00 87.44 203 SER A CA 1
ATOM 1498 C C . SER A 1 203 ? 11.467 2.279 -14.050 1.00 87.44 203 SER A C 1
ATOM 1500 O O . SER A 1 203 ? 11.186 2.907 -15.071 1.00 87.44 203 SER A O 1
ATOM 1502 N N . MET A 1 204 ? 12.079 2.854 -13.015 1.00 89.94 204 MET A N 1
ATOM 1503 C CA . MET A 1 204 ? 12.550 4.241 -12.992 1.00 89.94 204 MET A CA 1
ATOM 1504 C C . MET A 1 204 ? 13.662 4.490 -14.020 1.00 89.94 204 MET A C 1
ATOM 1506 O O . MET A 1 204 ? 13.634 5.510 -14.710 1.00 89.94 204 MET A O 1
ATOM 1510 N N . ALA A 1 205 ? 14.619 3.563 -14.169 1.00 90.50 205 ALA A N 1
ATOM 1511 C CA . ALA A 1 205 ? 15.681 3.646 -15.177 1.00 90.50 205 ALA A CA 1
ATOM 1512 C C . ALA A 1 205 ? 15.118 3.619 -16.604 1.00 90.50 205 ALA A C 1
ATOM 1514 O O . ALA A 1 205 ? 15.484 4.456 -17.431 1.00 90.50 205 ALA A O 1
ATOM 1515 N N . ARG A 1 206 ? 14.161 2.724 -16.870 1.00 88.44 206 ARG A N 1
ATOM 1516 C CA . ARG A 1 206 ? 13.451 2.660 -18.156 1.00 88.44 206 ARG A CA 1
ATOM 1517 C C . ARG A 1 206 ? 12.656 3.930 -18.447 1.00 88.44 206 ARG A C 1
ATOM 1519 O O . ARG A 1 206 ? 12.761 4.467 -19.548 1.00 88.44 206 ARG A O 1
ATOM 1526 N N . ALA A 1 207 ? 11.935 4.458 -17.457 1.00 84.94 207 ALA A N 1
ATOM 1527 C CA . ALA A 1 207 ? 11.199 5.712 -17.600 1.00 84.94 207 ALA A CA 1
ATOM 1528 C C . ALA A 1 207 ? 12.137 6.881 -17.937 1.00 84.94 207 ALA A C 1
ATOM 1530 O O . ALA A 1 207 ? 11.921 7.574 -18.930 1.00 84.94 207 ALA A O 1
ATOM 1531 N N . LEU A 1 208 ? 13.231 7.047 -17.189 1.00 88.12 208 LEU A N 1
ATOM 1532 C CA . LEU A 1 208 ? 14.215 8.098 -17.453 1.00 88.12 208 LEU A CA 1
ATOM 1533 C C . LEU A 1 208 ? 14.862 7.955 -18.841 1.00 88.12 208 LEU A C 1
ATOM 1535 O O . LEU A 1 208 ? 15.051 8.945 -19.547 1.00 88.12 208 LEU A O 1
ATOM 1539 N N . PHE A 1 209 ? 15.172 6.731 -19.263 1.00 86.00 209 PHE A N 1
ATOM 1540 C CA . PHE A 1 209 ? 15.715 6.472 -20.594 1.00 86.00 209 PHE A CA 1
ATOM 1541 C C . PHE A 1 209 ? 14.717 6.783 -21.711 1.00 86.00 209 PHE A C 1
ATOM 1543 O O . PHE A 1 209 ? 15.109 7.288 -22.760 1.00 86.00 209 PHE A O 1
ATOM 1550 N N . SER A 1 210 ? 13.425 6.530 -21.500 1.00 81.44 210 SER A N 1
ATOM 1551 C CA . SER A 1 210 ? 12.397 6.888 -22.482 1.00 81.44 210 SER A CA 1
ATOM 1552 C C . SER A 1 210 ? 12.316 8.404 -22.722 1.00 81.44 210 SER A C 1
ATOM 1554 O O . SER A 1 210 ? 11.999 8.829 -23.832 1.00 81.44 210 SER A O 1
ATOM 1556 N N . GLU A 1 211 ? 12.655 9.211 -21.709 1.00 81.25 211 GLU A N 1
ATOM 1557 C CA . GLU A 1 211 ? 12.628 10.677 -21.760 1.00 81.25 211 GLU A CA 1
ATOM 1558 C C . GLU A 1 211 ? 13.933 11.279 -22.295 1.00 81.25 211 GLU A C 1
ATOM 1560 O O . GLU A 1 211 ? 13.915 12.177 -23.135 1.00 81.25 211 GLU A O 1
ATOM 1565 N N . ALA A 1 212 ? 15.072 10.810 -21.783 1.00 77.75 212 ALA A N 1
ATOM 1566 C CA . ALA A 1 212 ? 16.381 11.433 -21.986 1.00 77.75 212 ALA A CA 1
ATOM 1567 C C . ALA A 1 212 ? 17.344 10.574 -22.824 1.00 77.75 212 ALA A C 1
ATOM 1569 O O . ALA A 1 212 ? 18.504 10.947 -23.040 1.00 77.75 212 ALA A O 1
ATOM 1570 N N . GLY A 1 213 ? 16.893 9.404 -23.278 1.00 81.12 213 GLY A N 1
ATOM 1571 C CA . GLY A 1 213 ? 17.741 8.410 -23.918 1.00 81.12 213 GLY A CA 1
ATOM 1572 C C . GLY A 1 213 ? 18.899 7.999 -23.010 1.00 81.12 213 GLY A C 1
ATOM 1573 O O . GLY A 1 213 ? 18.758 7.816 -21.803 1.00 81.12 213 GLY A O 1
ATOM 1574 N N . ARG A 1 214 ? 20.089 7.893 -23.600 1.00 83.69 214 ARG A N 1
ATOM 1575 C CA . ARG A 1 214 ? 21.322 7.476 -22.908 1.00 83.69 214 ARG A CA 1
ATOM 1576 C C . ARG A 1 214 ? 22.007 8.600 -22.135 1.00 83.69 214 ARG A C 1
ATOM 1578 O O . ARG A 1 214 ? 22.958 8.326 -21.414 1.00 83.69 214 ARG A O 1
ATOM 1585 N N . SER A 1 215 ? 21.565 9.851 -22.287 1.00 83.75 215 SER A N 1
ATOM 1586 C CA . SER A 1 215 ? 22.250 11.019 -21.716 1.00 83.75 215 SER A CA 1
ATOM 1587 C C . SER A 1 215 ? 22.514 10.939 -20.203 1.00 83.75 215 SER A C 1
ATOM 1589 O O . SER A 1 215 ? 23.558 11.440 -19.786 1.00 83.75 215 SER A O 1
ATOM 1591 N N . PRO A 1 216 ? 21.637 10.341 -19.372 1.00 89.25 216 PRO A N 1
ATOM 1592 C CA . PRO A 1 216 ? 21.895 10.202 -17.937 1.00 89.25 216 PRO A CA 1
ATOM 1593 C C . PRO A 1 216 ? 23.034 9.231 -17.596 1.00 89.25 216 PRO A C 1
ATOM 1595 O O . PRO A 1 216 ? 23.607 9.330 -16.516 1.00 89.25 216 PRO A O 1
ATOM 1598 N N . TRP A 1 217 ? 23.395 8.340 -18.525 1.00 90.31 217 TRP A N 1
ATOM 1599 C CA . TRP A 1 217 ? 24.456 7.344 -18.371 1.00 90.31 217 TRP A CA 1
ATOM 1600 C C . TRP A 1 217 ? 25.487 7.494 -19.502 1.00 90.31 217 TRP A C 1
ATOM 1602 O O . TRP A 1 217 ? 25.545 6.665 -20.411 1.00 90.31 217 TRP A O 1
ATOM 1612 N N . PRO A 1 218 ? 26.323 8.546 -19.494 1.00 83.88 218 PRO A N 1
ATOM 1613 C CA . PRO A 1 218 ? 27.179 8.888 -20.634 1.00 83.88 218 PRO A CA 1
ATOM 1614 C C . PRO A 1 218 ? 28.209 7.801 -20.983 1.00 83.88 218 PRO A C 1
ATOM 1616 O O . PRO A 1 218 ? 28.551 7.630 -22.154 1.00 83.88 218 PRO A O 1
ATOM 1619 N N . VAL A 1 219 ? 28.685 7.052 -19.980 1.00 83.62 219 VAL A N 1
ATOM 1620 C CA . VAL A 1 219 ? 29.690 5.990 -20.145 1.00 83.62 219 VAL A CA 1
ATOM 1621 C C . VAL A 1 219 ? 29.030 4.616 -20.234 1.00 83.62 219 VAL A C 1
ATOM 1623 O O . VAL A 1 219 ? 29.222 3.894 -21.213 1.00 83.62 219 VAL A O 1
ATOM 1626 N N . CYS A 1 220 ? 28.238 4.231 -19.233 1.00 86.06 220 CYS A N 1
ATOM 1627 C CA . CYS A 1 220 ? 27.632 2.901 -19.203 1.00 86.06 220 CYS A CA 1
ATOM 1628 C C . CYS A 1 220 ? 26.444 2.757 -20.160 1.00 86.06 220 CYS A C 1
ATOM 1630 O O . CYS A 1 220 ? 26.218 1.666 -20.682 1.00 86.06 220 CYS A O 1
ATOM 1632 N N . GLY A 1 221 ? 25.763 3.854 -20.498 1.00 80.81 221 GLY A N 1
ATOM 1633 C CA . GLY A 1 221 ? 24.668 3.887 -21.468 1.00 80.81 221 GLY A CA 1
ATOM 1634 C C . GLY A 1 221 ? 25.092 3.605 -22.912 1.00 80.81 221 GLY A C 1
ATOM 1635 O O . GLY A 1 221 ? 24.240 3.458 -23.782 1.00 80.81 221 GLY A O 1
ATOM 1636 N N . GLN A 1 222 ? 26.389 3.477 -23.205 1.00 76.81 222 GLN A N 1
ATOM 1637 C CA . GLN A 1 222 ? 26.873 2.994 -24.506 1.00 76.81 222 GLN A CA 1
ATOM 1638 C C . GLN A 1 222 ? 26.644 1.483 -24.703 1.00 76.81 222 GLN A C 1
ATOM 1640 O O . GLN A 1 222 ? 26.735 0.998 -25.825 1.00 76.81 222 GLN A O 1
ATOM 1645 N N . ARG A 1 223 ? 26.354 0.737 -23.625 1.00 70.12 223 ARG A N 1
ATOM 1646 C CA . ARG A 1 223 ? 26.214 -0.734 -23.628 1.00 70.12 223 ARG A CA 1
ATOM 1647 C C . ARG A 1 223 ? 24.769 -1.240 -23.747 1.00 70.12 223 ARG A C 1
ATOM 1649 O O . ARG A 1 223 ? 24.560 -2.449 -23.780 1.00 70.12 223 ARG A O 1
ATOM 1656 N N . ILE A 1 224 ? 23.807 -0.319 -23.776 1.00 68.94 224 ILE A N 1
ATOM 1657 C CA . ILE A 1 224 ? 22.367 -0.562 -23.987 1.00 68.94 224 ILE A CA 1
ATOM 1658 C C . ILE A 1 224 ? 21.970 -0.345 -25.440 1.00 68.94 224 ILE A C 1
ATOM 1660 O O . ILE A 1 224 ? 22.872 -0.023 -26.244 1.00 68.94 224 ILE A O 1
#

Secondary structure (DSSP, 8-state):
-HHHHHHHHHHHHHHTPPP-HHHHHHT--SHHHHHHHHHHHHHHHHHHHHHHHHHHHHHHHHHHHHHHHHHHHHHHHHHHHHHHHHHHHHHHHHHHHHHHHHHHHHHHHHHHHHHHT--S-PPP------PPPTHHHHHHHHHHHHHHHHHHHTT-TT-B-TTSSSBTTTTB-HHHHHHHHHHH-GGGTT--GGGS-HHHHHHHHHHHHHHHTTTT-TTGGGG-

Sequence (224 aa):
AEVRAREAMVAAYISGRPVDLTAVLLTTTSATDLLVRTELLADHVAQRTATVEEYLSLRGSLDGAASDVAGRAAANQLALADARAELASAEIEVRDAERVVTVVASQIQLEAERRAGGWGRPYKGAGSDGSPTPEQSGNARGLAWDLLRWCESGGNYAAVSPGGHYRGAYQFSPSTWNSVAGRHYPAYVGVDPAAAPSKVQDSMARALFSEAGRSPWPVCGQRI

pLDDT: mean 80.95, std 17.35, range [30.06, 98.31]

Foldseek 3Di:
DLVVLVVVLVVCLVVLNDRPVCSQVVNDDDPVSVVVSVVSVVVSVVVVVVVVVVVVVVVVVVVVVVVVVVVVVVVVVVVVLVVVLVVLLVVVVVVVVVVVVVVVVVVVVVVVVVVVVPPDDDDDDDDDDDDDDPVVVVVLVVVLLQQQLCVQANVQQLDAPPVRQFGGSNRDGLVLLLVLCVVRNVVCRVPTSNPDDNSVNSSSVVSVCVVPNCVVPVDSSVSD